Protein AF-A0A271IV09-F1 (afdb_monomer_lite)

Organism: NCBI:txid1196024

Sequence (213 aa):
MTRQHLLAAWGLTTTVGWLATAALGAADRGLFGLEVHATIVALWAGLMAVPIALSAVLARGPGASAHGWVWVGLVLAGLAQNAYVVLAGGTHPGTGGGHGEGAAVGTAAGEGDGLLASLDQDASFYHLWFALGAAGFAASALAVEGRGRKALYGVAAALNGLMVVVLVLAPSTQAAAFPIAAIIQGLPVLADLPLRDRAHRAVAPSYPVPLPS

Radius of gyration: 22.52 Å; chains: 1; bounding box: 51×36×93 Å

pLDDT: mean 74.55, std 16.47, range [31.84, 94.0]

Structure (mmCIF, N/CA/C/O backbone):
data_AF-A0A271IV09-F1
#
_entry.id   AF-A0A271IV09-F1
#
loop_
_atom_site.group_PDB
_atom_site.id
_atom_site.type_symbol
_atom_site.label_atom_id
_atom_site.label_alt_id
_atom_site.label_comp_id
_atom_site.label_asym_id
_atom_site.label_entity_id
_atom_site.label_seq_id
_atom_site.pdbx_PDB_ins_code
_atom_site.Cartn_x
_atom_site.Cartn_y
_atom_site.Cartn_z
_atom_site.occupancy
_atom_site.B_iso_or_equiv
_atom_site.auth_seq_id
_atom_site.auth_comp_id
_atom_site.auth_asym_id
_atom_site.auth_atom_id
_atom_site.pdbx_PDB_model_num
ATOM 1 N N . MET A 1 1 ? 2.925 -2.726 22.980 1.00 67.38 1 MET A N 1
ATOM 2 C CA . MET A 1 1 ? 2.826 -2.370 21.547 1.00 67.38 1 MET A CA 1
ATOM 3 C C . MET A 1 1 ? 1.360 -2.196 21.172 1.00 67.38 1 MET A C 1
ATOM 5 O O . MET A 1 1 ? 0.561 -3.015 21.604 1.00 67.38 1 MET A O 1
ATOM 9 N N . THR A 1 2 ? 0.981 -1.136 20.450 1.00 80.81 2 THR A N 1
ATOM 10 C CA . THR A 1 2 ? -0.443 -0.810 20.180 1.00 80.81 2 THR A CA 1
ATOM 11 C C . THR A 1 2 ? -0.794 -0.957 18.696 1.00 80.81 2 THR A C 1
ATOM 13 O O . THR A 1 2 ? 0.090 -0.927 17.841 1.00 80.81 2 THR A O 1
ATOM 16 N N . ARG A 1 3 ? -2.093 -1.054 18.366 1.00 78.69 3 ARG A N 1
ATOM 17 C CA . ARG A 1 3 ? -2.572 -1.066 16.967 1.00 78.69 3 ARG A CA 1
ATOM 18 C C . ARG A 1 3 ? -2.160 0.188 16.177 1.00 78.69 3 ARG A C 1
ATOM 20 O O . ARG A 1 3 ? -2.019 0.110 14.964 1.00 78.69 3 ARG A O 1
ATOM 27 N N . GLN A 1 4 ? -1.941 1.321 16.847 1.00 78.81 4 GLN A N 1
ATOM 28 C CA . GLN A 1 4 ? -1.447 2.550 16.212 1.00 78.81 4 GLN A CA 1
ATOM 29 C C . GLN A 1 4 ? -0.006 2.397 15.721 1.00 78.81 4 GLN A C 1
ATOM 31 O O . GLN A 1 4 ? 0.287 2.770 14.591 1.00 78.81 4 GLN A O 1
ATOM 36 N N . HIS A 1 5 ? 0.865 1.773 16.522 1.00 80.69 5 HIS A N 1
ATOM 37 C CA . HIS A 1 5 ? 2.239 1.473 16.107 1.00 80.69 5 HIS A CA 1
ATOM 38 C C . HIS A 1 5 ? 2.270 0.541 14.891 1.00 80.69 5 HIS A C 1
ATOM 40 O O . HIS A 1 5 ? 3.090 0.729 13.999 1.00 80.69 5 HIS A O 1
ATOM 46 N N . LEU A 1 6 ? 1.351 -0.430 14.826 1.00 83.12 6 LEU A N 1
ATOM 47 C CA . LEU A 1 6 ? 1.237 -1.321 13.672 1.00 83.12 6 LEU A CA 1
ATOM 48 C C . LEU A 1 6 ? 0.861 -0.556 12.393 1.00 83.12 6 LEU A C 1
ATOM 50 O O . LEU A 1 6 ? 1.479 -0.762 11.355 1.00 83.12 6 LEU A O 1
ATOM 54 N N . LEU A 1 7 ? -0.127 0.339 12.460 1.00 80.12 7 LEU A N 1
ATOM 55 C CA . LEU A 1 7 ? -0.533 1.149 11.305 1.00 80.12 7 LEU A CA 1
ATOM 56 C C . LEU A 1 7 ? 0.573 2.104 10.869 1.00 80.12 7 LEU A C 1
ATOM 58 O O . LEU A 1 7 ? 0.841 2.217 9.680 1.00 80.12 7 LEU A O 1
ATOM 62 N N . ALA A 1 8 ? 1.246 2.747 11.825 1.00 82.38 8 ALA A N 1
ATOM 63 C CA . ALA A 1 8 ? 2.394 3.591 11.530 1.00 82.38 8 ALA A CA 1
ATOM 64 C C . ALA A 1 8 ? 3.498 2.793 10.819 1.00 82.38 8 ALA A C 1
ATOM 66 O O . ALA A 1 8 ? 4.032 3.264 9.820 1.00 82.38 8 ALA A O 1
ATOM 67 N N . ALA A 1 9 ? 3.782 1.564 11.270 1.00 85.19 9 ALA A N 1
ATOM 68 C CA . ALA A 1 9 ? 4.741 0.681 10.612 1.00 85.19 9 ALA A CA 1
ATOM 69 C C . ALA A 1 9 ? 4.310 0.329 9.179 1.00 85.19 9 ALA A C 1
ATOM 71 O O . ALA A 1 9 ? 5.121 0.458 8.266 1.00 85.19 9 ALA A O 1
ATOM 72 N N . TRP A 1 10 ? 3.044 -0.044 8.957 1.00 84.88 10 TRP A N 1
ATOM 73 C CA . TRP A 1 10 ? 2.508 -0.315 7.615 1.00 84.88 10 TRP A CA 1
ATOM 74 C C . TRP A 1 10 ? 2.603 0.903 6.687 1.00 84.88 10 TRP A C 1
ATOM 76 O O . TRP A 1 10 ? 3.121 0.793 5.577 1.00 84.88 10 TRP A O 1
ATOM 86 N N . GLY A 1 11 ? 2.152 2.075 7.141 1.00 81.38 11 GLY A N 1
ATOM 87 C CA . GLY A 1 11 ? 2.193 3.306 6.351 1.00 81.38 11 GLY A CA 1
ATOM 88 C C . GLY A 1 11 ? 3.622 3.737 6.023 1.00 81.38 11 GLY A C 1
ATOM 89 O O . GLY A 1 11 ? 3.924 4.049 4.871 1.00 81.38 11 GLY A O 1
ATOM 90 N N . LEU A 1 12 ? 4.522 3.699 7.011 1.00 85.38 12 LEU A N 1
ATOM 91 C CA . LEU A 1 12 ? 5.922 4.085 6.838 1.00 85.38 12 LEU A CA 1
ATOM 92 C C . LEU A 1 12 ? 6.654 3.146 5.878 1.00 85.38 12 LEU A C 1
ATOM 94 O O . LEU A 1 12 ? 7.273 3.616 4.930 1.00 85.38 12 LEU A O 1
ATOM 98 N N . THR A 1 13 ? 6.567 1.833 6.094 1.00 86.19 13 THR A N 1
ATOM 99 C CA . THR A 1 13 ? 7.264 0.840 5.256 1.00 86.19 13 THR A CA 1
ATOM 100 C C . THR A 1 13 ? 6.764 0.856 3.817 1.00 86.19 13 THR A C 1
ATOM 102 O O . THR A 1 13 ? 7.582 0.814 2.905 1.00 86.19 13 THR A O 1
ATOM 105 N N . THR A 1 14 ? 5.457 1.030 3.599 1.00 81.56 14 THR A N 1
ATOM 106 C CA . THR A 1 14 ? 4.880 1.189 2.253 1.00 81.56 14 THR A CA 1
ATOM 107 C C . THR A 1 14 ? 5.374 2.471 1.581 1.00 81.56 14 THR A C 1
ATOM 109 O O . THR A 1 14 ? 5.796 2.445 0.429 1.00 81.56 14 THR A O 1
ATOM 112 N N . THR A 1 15 ? 5.379 3.598 2.303 1.00 82.62 15 THR A N 1
ATOM 113 C CA . THR A 1 15 ? 5.859 4.887 1.770 1.00 82.62 15 THR A CA 1
ATOM 114 C C . THR A 1 15 ? 7.338 4.810 1.394 1.00 82.62 15 THR A C 1
ATOM 116 O O . THR A 1 15 ? 7.721 5.178 0.286 1.00 82.62 15 THR A O 1
ATOM 119 N N . VAL A 1 16 ? 8.170 4.304 2.310 1.00 85.62 16 VAL A N 1
ATOM 120 C CA . VAL A 1 16 ? 9.614 4.143 2.097 1.00 85.62 16 VAL A CA 1
ATOM 121 C C . VAL A 1 16 ? 9.886 3.164 0.959 1.00 85.62 16 VAL A C 1
ATOM 123 O O . VAL A 1 16 ? 10.720 3.462 0.111 1.00 85.62 16 VAL A O 1
ATOM 126 N N . GLY A 1 17 ? 9.164 2.042 0.898 1.00 84.19 17 GLY A N 1
ATOM 127 C CA . GLY A 1 17 ? 9.294 1.048 -0.167 1.00 84.19 17 GLY A CA 1
ATOM 128 C C . GLY A 1 17 ? 9.044 1.650 -1.542 1.00 84.19 17 GLY A C 1
ATOM 129 O O . GLY A 1 17 ? 9.868 1.486 -2.441 1.00 84.19 17 GLY A O 1
ATOM 130 N N . TRP A 1 18 ? 7.973 2.432 -1.694 1.00 82.50 18 TRP A N 1
ATOM 131 C CA . TRP A 1 18 ? 7.669 3.099 -2.959 1.00 82.50 18 TRP A CA 1
ATOM 132 C C . TRP A 1 18 ? 8.717 4.137 -3.361 1.00 82.50 18 TRP A C 1
ATOM 134 O O . TRP A 1 18 ? 9.170 4.138 -4.505 1.00 82.50 18 TRP A O 1
ATOM 144 N N . LEU A 1 19 ? 9.154 4.987 -2.428 1.00 81.62 19 LEU A N 1
ATOM 145 C CA . LEU A 1 19 ? 10.177 5.999 -2.711 1.00 81.62 19 LEU A CA 1
ATOM 146 C C . LEU A 1 19 ? 11.528 5.370 -3.066 1.00 81.62 19 LEU A C 1
ATOM 148 O O . LEU A 1 19 ? 12.191 5.810 -4.002 1.00 81.62 19 LEU A O 1
ATOM 152 N N . ALA A 1 20 ? 11.924 4.322 -2.349 1.00 81.00 20 ALA A N 1
ATOM 153 C CA . ALA A 1 20 ? 13.159 3.606 -2.623 1.00 81.00 20 ALA A CA 1
ATOM 154 C C . ALA A 1 20 ? 13.089 2.830 -3.947 1.00 81.00 20 ALA A C 1
ATOM 156 O O . ALA A 1 20 ? 14.072 2.810 -4.679 1.00 81.00 20 ALA A O 1
ATOM 157 N N . THR A 1 21 ? 11.926 2.275 -4.305 1.00 79.69 21 THR A N 1
ATOM 158 C CA . THR A 1 21 ? 11.698 1.661 -5.626 1.00 79.69 21 THR A CA 1
ATOM 159 C C . THR A 1 21 ? 11.887 2.686 -6.743 1.00 79.69 21 THR A C 1
ATOM 161 O O . THR A 1 21 ? 12.616 2.425 -7.696 1.00 79.69 21 THR A O 1
ATOM 164 N N . ALA A 1 22 ? 11.308 3.883 -6.592 1.00 75.25 22 ALA A N 1
ATOM 165 C CA . ALA A 1 22 ? 11.489 4.972 -7.550 1.00 75.25 22 ALA A CA 1
ATOM 166 C C . ALA A 1 22 ? 12.965 5.385 -7.680 1.00 75.25 22 ALA A C 1
ATOM 168 O O . ALA A 1 22 ? 13.461 5.565 -8.789 1.00 75.25 22 ALA A O 1
ATOM 169 N N . ALA A 1 23 ? 13.676 5.505 -6.555 1.00 72.81 23 ALA A N 1
ATOM 170 C CA . ALA A 1 23 ? 15.087 5.880 -6.544 1.00 72.81 23 ALA A CA 1
ATOM 171 C C . ALA A 1 23 ? 15.989 4.814 -7.188 1.00 72.81 23 ALA A C 1
ATOM 173 O O . ALA A 1 23 ? 16.878 5.161 -7.962 1.00 72.81 23 ALA A O 1
ATOM 174 N N . LEU A 1 24 ? 15.754 3.530 -6.897 1.00 76.69 24 LEU A N 1
ATOM 175 C CA . LEU A 1 24 ? 16.504 2.414 -7.482 1.00 76.69 24 LEU A CA 1
ATOM 176 C C . LEU A 1 24 ? 16.257 2.294 -8.988 1.00 76.69 24 LEU A C 1
ATOM 178 O O . LEU A 1 24 ? 17.214 2.126 -9.739 1.00 76.69 24 LEU A O 1
ATOM 182 N N . GLY A 1 25 ? 15.001 2.444 -9.423 1.00 75.00 25 GLY A N 1
ATOM 183 C CA . GLY A 1 25 ? 14.645 2.448 -10.842 1.00 75.00 25 GLY A CA 1
ATOM 184 C C . GLY A 1 25 ? 15.269 3.623 -11.596 1.00 75.00 25 GLY A C 1
ATOM 185 O O . GLY A 1 25 ? 15.865 3.432 -12.647 1.00 75.00 25 GLY A O 1
ATOM 186 N N . ALA A 1 26 ? 15.217 4.835 -11.033 1.00 71.69 26 ALA A N 1
ATOM 187 C CA . ALA A 1 26 ? 15.829 6.014 -11.651 1.00 71.69 26 ALA A CA 1
ATOM 188 C C . ALA A 1 26 ? 17.363 5.938 -11.719 1.00 71.69 26 ALA A C 1
ATOM 190 O O . ALA A 1 26 ? 17.973 6.529 -12.607 1.00 71.69 26 ALA A O 1
ATOM 191 N N . ALA A 1 27 ? 17.991 5.245 -10.767 1.00 77.00 27 ALA A N 1
ATOM 192 C CA . ALA A 1 27 ? 19.436 5.068 -10.737 1.00 77.00 27 ALA A CA 1
ATOM 193 C C . ALA A 1 27 ? 19.930 3.931 -11.645 1.00 77.00 27 ALA A C 1
ATOM 195 O O . ALA A 1 27 ? 21.141 3.848 -11.843 1.00 77.00 27 ALA A O 1
ATOM 196 N N . ASP A 1 28 ? 19.029 3.065 -12.129 1.00 76.75 28 ASP A N 1
ATOM 197 C CA . ASP A 1 28 ? 19.333 1.815 -12.841 1.00 76.75 28 ASP A CA 1
ATOM 198 C C . ASP A 1 28 ? 20.439 0.996 -12.147 1.00 76.75 28 ASP A C 1
ATOM 200 O O . ASP A 1 28 ? 21.402 0.513 -12.743 1.00 76.75 28 ASP A O 1
ATOM 204 N N . ARG A 1 29 ? 20.362 0.926 -10.812 1.00 74.62 29 ARG A N 1
ATOM 205 C CA . ARG A 1 29 ? 21.385 0.290 -9.974 1.00 74.62 29 ARG A CA 1
ATOM 206 C C . ARG A 1 29 ? 20.772 -0.733 -9.048 1.00 74.62 29 ARG A C 1
ATOM 208 O O . ARG A 1 29 ? 20.044 -0.397 -8.115 1.00 74.62 29 ARG A O 1
ATOM 215 N N . GLY A 1 30 ? 21.142 -1.985 -9.276 1.00 74.00 30 GLY A N 1
ATOM 216 C CA . G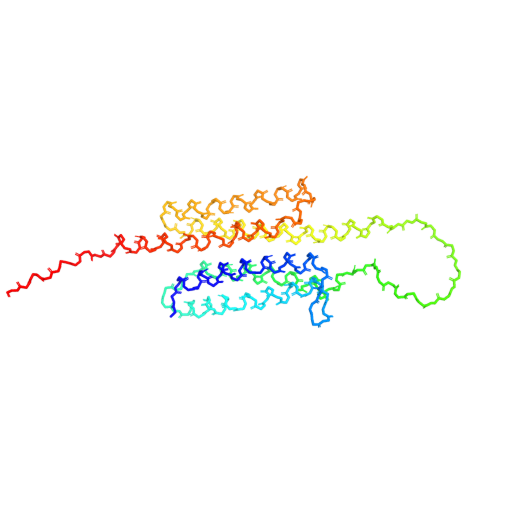LY A 1 30 ? 20.953 -3.033 -8.294 1.00 74.00 30 GLY A CA 1
ATOM 217 C C . GLY A 1 30 ? 21.933 -2.902 -7.128 1.00 74.00 30 GLY A C 1
ATOM 218 O O . GLY A 1 30 ? 22.985 -2.263 -7.228 1.00 74.00 30 GLY A O 1
ATOM 219 N N . LEU A 1 31 ? 21.575 -3.489 -5.991 1.00 78.75 31 LEU A N 1
ATOM 220 C CA . LEU A 1 31 ? 22.412 -3.528 -4.794 1.00 78.75 31 LEU A CA 1
ATOM 221 C C . LEU A 1 31 ? 22.916 -4.952 -4.567 1.00 78.75 31 LEU A C 1
ATOM 223 O O . LEU A 1 31 ? 22.259 -5.923 -4.928 1.00 78.75 31 LEU A O 1
ATOM 227 N N . PHE A 1 32 ? 24.086 -5.081 -3.938 1.00 82.31 32 PHE A N 1
ATOM 228 C CA . PHE A 1 32 ? 24.663 -6.380 -3.560 1.00 82.31 32 PHE A CA 1
ATOM 229 C C . PHE A 1 32 ? 24.888 -7.347 -4.739 1.00 82.31 32 PHE A C 1
ATOM 231 O O . PHE A 1 32 ? 24.841 -8.560 -4.561 1.00 82.31 32 PHE A O 1
ATOM 238 N N . GLY A 1 33 ? 25.132 -6.814 -5.941 1.00 80.06 33 GLY A N 1
ATOM 239 C CA . GLY A 1 33 ? 25.320 -7.616 -7.156 1.00 80.06 33 GLY A CA 1
ATOM 240 C C . GLY A 1 33 ? 24.034 -8.238 -7.709 1.00 80.06 33 GLY A C 1
ATOM 241 O O . GLY A 1 33 ? 24.110 -9.052 -8.622 1.00 80.06 33 GLY A O 1
ATOM 242 N N . LEU A 1 34 ? 22.869 -7.872 -7.167 1.00 80.75 34 LEU A N 1
ATOM 243 C CA . LEU A 1 34 ? 21.566 -8.254 -7.703 1.00 80.75 34 LEU A CA 1
ATOM 244 C C . LEU A 1 34 ? 21.166 -7.320 -8.845 1.00 80.75 34 LEU A C 1
ATOM 246 O O . LEU A 1 34 ? 21.592 -6.169 -8.886 1.00 80.75 34 LEU A O 1
ATOM 250 N N . GLU A 1 35 ? 20.284 -7.782 -9.727 1.00 82.06 35 GLU A N 1
ATOM 251 C CA . GLU A 1 35 ? 19.596 -6.910 -10.682 1.00 82.06 35 GLU A CA 1
ATOM 252 C C . GLU A 1 35 ? 18.663 -5.920 -9.958 1.00 82.06 35 GLU A C 1
ATOM 254 O O . GLU A 1 35 ? 18.269 -6.132 -8.802 1.00 82.06 35 GLU A O 1
ATOM 259 N N . VAL A 1 36 ? 18.291 -4.823 -10.629 1.00 77.00 36 VAL A N 1
ATOM 260 C CA . VAL A 1 36 ? 17.420 -3.771 -10.066 1.00 77.00 36 VAL A CA 1
ATOM 261 C C . VAL A 1 36 ? 16.104 -4.365 -9.561 1.00 77.00 36 VAL A C 1
ATOM 263 O O . VAL A 1 36 ? 15.704 -4.108 -8.425 1.00 77.00 36 VAL A O 1
ATOM 266 N N . HIS A 1 37 ? 15.468 -5.228 -10.357 1.00 76.25 37 HIS A N 1
ATOM 267 C CA . HIS A 1 37 ? 14.198 -5.852 -9.992 1.00 76.25 37 HIS A CA 1
ATOM 268 C C . HIS A 1 37 ? 14.337 -6.766 -8.762 1.00 76.25 37 HIS A C 1
ATOM 270 O O . HIS A 1 37 ? 13.589 -6.629 -7.794 1.00 76.25 37 HIS A O 1
ATOM 276 N N . ALA A 1 38 ? 15.358 -7.630 -8.731 1.00 78.12 38 ALA A N 1
ATOM 277 C CA . ALA A 1 38 ? 15.651 -8.478 -7.574 1.00 78.12 38 ALA A CA 1
ATOM 278 C C . ALA A 1 38 ? 15.959 -7.653 -6.309 1.00 78.12 38 ALA A C 1
ATOM 280 O O . ALA A 1 38 ? 15.525 -8.006 -5.209 1.00 78.12 38 ALA A O 1
ATOM 281 N N . THR A 1 39 ? 16.642 -6.516 -6.466 1.00 83.50 39 THR A N 1
ATOM 282 C CA . THR A 1 39 ? 16.908 -5.566 -5.378 1.00 83.50 39 THR A CA 1
ATOM 283 C C . THR A 1 39 ? 15.615 -4.971 -4.823 1.00 83.50 39 THR A C 1
ATOM 285 O O . THR A 1 39 ? 15.439 -4.920 -3.606 1.00 83.50 39 THR A O 1
ATOM 288 N N . ILE A 1 40 ? 14.694 -4.550 -5.695 1.00 82.06 40 ILE A N 1
ATOM 289 C CA . ILE A 1 40 ? 13.384 -4.016 -5.304 1.00 82.06 40 ILE A CA 1
ATOM 290 C C . ILE A 1 40 ? 12.594 -5.079 -4.533 1.00 82.06 40 ILE A C 1
ATOM 292 O O . ILE A 1 40 ? 12.094 -4.797 -3.444 1.00 82.06 40 ILE A O 1
ATOM 296 N N . VAL A 1 41 ? 12.528 -6.316 -5.031 1.00 83.50 41 VAL A N 1
ATOM 297 C CA . VAL A 1 41 ? 11.816 -7.407 -4.343 1.00 83.50 41 VAL A CA 1
ATOM 298 C C . VAL A 1 41 ? 12.421 -7.688 -2.966 1.00 83.50 41 VAL A C 1
ATOM 300 O O . VAL A 1 41 ? 11.687 -7.765 -1.978 1.00 83.50 41 VAL A O 1
ATOM 303 N N . ALA A 1 42 ? 13.751 -7.782 -2.869 1.00 85.62 42 ALA A N 1
ATOM 304 C CA . ALA A 1 42 ? 14.446 -7.999 -1.601 1.00 85.62 42 ALA A CA 1
ATOM 305 C C . ALA A 1 42 ? 14.202 -6.852 -0.604 1.00 85.62 42 ALA A C 1
ATOM 307 O O . ALA A 1 42 ? 13.950 -7.093 0.580 1.00 85.62 42 ALA A O 1
ATOM 308 N N . LEU A 1 43 ? 14.216 -5.608 -1.087 1.00 88.12 43 LEU A N 1
ATOM 309 C CA . LEU A 1 43 ? 13.903 -4.427 -0.292 1.00 88.12 43 LEU A CA 1
ATOM 310 C C . LEU A 1 43 ? 12.477 -4.490 0.266 1.00 88.12 43 LEU A C 1
ATOM 312 O O . LEU A 1 43 ? 12.288 -4.310 1.469 1.00 88.12 43 LEU A O 1
ATOM 316 N N . TRP A 1 44 ? 11.477 -4.762 -0.578 1.00 86.56 44 TRP A N 1
ATOM 317 C CA . TRP A 1 44 ? 10.085 -4.875 -0.133 1.00 86.56 44 TRP A CA 1
ATOM 318 C C . TRP A 1 44 ? 9.898 -6.016 0.862 1.00 86.56 44 TRP A C 1
ATOM 320 O O . TRP A 1 44 ? 9.221 -5.827 1.871 1.00 86.56 44 TRP A O 1
ATOM 330 N N . ALA A 1 45 ? 10.535 -7.168 0.639 1.00 88.75 45 ALA A N 1
ATOM 331 C CA . ALA A 1 45 ? 10.504 -8.277 1.587 1.00 88.75 45 ALA A CA 1
ATOM 332 C C . ALA A 1 45 ? 11.069 -7.863 2.960 1.00 88.75 45 ALA A C 1
ATOM 334 O O . ALA A 1 45 ? 10.441 -8.117 3.991 1.00 88.75 45 ALA A O 1
ATOM 335 N N . GLY A 1 46 ? 12.209 -7.164 2.979 1.00 90.81 46 GLY A N 1
ATOM 336 C CA . GLY A 1 46 ? 12.821 -6.655 4.208 1.00 90.81 46 GLY A CA 1
ATOM 337 C C . GLY A 1 46 ? 11.956 -5.616 4.924 1.00 90.81 46 GLY A C 1
ATOM 338 O O . GLY A 1 46 ? 11.734 -5.715 6.132 1.00 90.81 46 GLY A O 1
ATOM 339 N N . LEU A 1 47 ? 11.411 -4.648 4.183 1.00 90.69 47 LEU A N 1
ATOM 340 C CA . LEU A 1 47 ? 10.535 -3.613 4.736 1.00 90.69 47 LEU A CA 1
ATOM 341 C C . LEU A 1 47 ? 9.238 -4.202 5.299 1.00 90.69 47 LEU A C 1
ATOM 343 O O . LEU A 1 47 ? 8.796 -3.781 6.367 1.00 90.69 47 LEU A O 1
ATOM 347 N N . MET A 1 48 ? 8.650 -5.195 4.626 1.00 89.88 48 MET A N 1
ATOM 348 C CA . MET A 1 48 ? 7.385 -5.810 5.037 1.00 89.88 48 MET A CA 1
ATOM 349 C C . MET A 1 48 ? 7.527 -6.820 6.173 1.00 89.88 48 MET A C 1
ATOM 351 O O . MET A 1 48 ? 6.553 -7.066 6.889 1.00 89.88 48 MET A O 1
ATOM 355 N N . ALA A 1 49 ? 8.727 -7.353 6.415 1.00 90.25 49 ALA A N 1
ATOM 356 C CA . ALA A 1 49 ? 8.969 -8.280 7.517 1.00 90.25 49 ALA A CA 1
ATOM 357 C C . ALA A 1 49 ? 8.549 -7.691 8.875 1.00 90.25 49 ALA A C 1
ATOM 359 O O . ALA A 1 49 ? 7.910 -8.374 9.678 1.00 90.25 49 ALA A O 1
ATOM 360 N N . VAL A 1 50 ? 8.841 -6.406 9.112 1.00 88.62 50 VAL A N 1
ATOM 361 C CA . VAL A 1 50 ? 8.489 -5.714 10.360 1.00 88.62 50 VAL A CA 1
ATOM 362 C C . VAL A 1 50 ? 6.967 -5.655 10.567 1.00 88.62 50 VAL A C 1
ATOM 364 O O . VAL A 1 50 ? 6.486 -6.258 11.527 1.00 88.62 50 VAL A O 1
ATOM 367 N N . PRO A 1 51 ? 6.161 -4.988 9.718 1.00 86.38 51 PRO A N 1
ATOM 368 C CA . PRO A 1 51 ? 4.720 -4.889 9.937 1.00 86.38 51 PRO A CA 1
ATOM 369 C C . PRO A 1 51 ? 4.008 -6.253 9.906 1.00 86.38 51 PRO A C 1
ATOM 371 O O . PRO A 1 51 ? 3.026 -6.433 10.633 1.00 86.38 51 PRO A O 1
ATOM 374 N N . ILE A 1 52 ? 4.512 -7.243 9.159 1.00 88.38 52 ILE A N 1
ATOM 375 C CA . ILE A 1 52 ? 3.989 -8.618 9.189 1.00 88.38 52 ILE A CA 1
ATOM 376 C C . ILE A 1 52 ? 4.236 -9.268 10.556 1.00 88.38 52 ILE A C 1
ATOM 378 O O . ILE A 1 52 ? 3.291 -9.768 11.171 1.00 88.38 52 ILE A O 1
ATOM 382 N N . ALA A 1 53 ? 5.467 -9.222 11.074 1.00 89.00 53 ALA A N 1
ATOM 383 C CA . ALA A 1 53 ? 5.793 -9.778 12.387 1.00 89.00 53 ALA A CA 1
ATOM 384 C C . ALA A 1 53 ? 4.960 -9.118 13.497 1.00 89.00 53 ALA A C 1
ATOM 386 O O . ALA A 1 53 ? 4.403 -9.796 14.363 1.00 89.00 53 ALA A O 1
ATOM 387 N N . LEU A 1 54 ? 4.793 -7.796 13.425 1.00 86.12 54 LEU A N 1
ATOM 388 C CA . LEU A 1 54 ? 3.957 -7.042 14.356 1.00 86.12 54 LEU A CA 1
ATOM 389 C C . LEU A 1 54 ? 2.476 -7.429 14.266 1.00 86.12 54 LEU A C 1
ATOM 391 O O . LEU A 1 54 ? 1.808 -7.547 15.297 1.00 86.12 54 LEU A O 1
ATOM 395 N N . SER A 1 55 ? 1.969 -7.668 13.054 1.00 86.88 55 SER A N 1
ATOM 396 C CA . SER A 1 55 ? 0.605 -8.163 12.832 1.00 86.88 55 SER A CA 1
ATOM 397 C C . SER A 1 55 ? 0.412 -9.545 13.458 1.00 86.88 55 SER A C 1
ATOM 399 O O . SER A 1 55 ? -0.577 -9.765 14.155 1.00 86.88 55 SER A O 1
ATOM 401 N N . ALA A 1 56 ? 1.381 -10.450 13.289 1.00 85.75 56 ALA A N 1
ATOM 402 C CA . ALA A 1 56 ? 1.342 -11.796 13.858 1.00 85.75 56 ALA A CA 1
ATOM 403 C C . ALA A 1 56 ? 1.375 -11.790 15.397 1.00 85.75 56 ALA A C 1
ATOM 405 O O . ALA A 1 56 ? 0.643 -12.550 16.031 1.00 85.75 56 ALA A O 1
ATOM 406 N N . VAL A 1 57 ? 2.177 -10.911 16.011 1.00 85.44 57 VAL A N 1
ATOM 407 C CA . VAL A 1 57 ? 2.213 -10.747 17.476 1.00 85.44 57 VAL A CA 1
ATOM 408 C C . VAL A 1 57 ? 0.863 -10.254 17.998 1.00 85.44 57 VAL A C 1
ATOM 410 O O . VAL A 1 57 ? 0.327 -10.819 18.949 1.00 85.44 57 VAL A O 1
ATOM 413 N N . LEU A 1 58 ? 0.274 -9.237 17.360 1.00 82.00 58 LEU A N 1
ATOM 414 C CA . LEU A 1 58 ? -1.016 -8.679 17.781 1.00 82.00 58 LEU A CA 1
ATOM 415 C C . LEU A 1 58 ? -2.192 -9.632 17.530 1.00 82.00 58 LEU A C 1
ATOM 417 O O . LEU A 1 58 ? -3.161 -9.619 18.286 1.00 82.00 58 LEU A O 1
ATOM 421 N N . ALA A 1 59 ? -2.101 -10.486 16.513 1.00 80.69 59 ALA A N 1
ATOM 422 C CA . ALA A 1 59 ? -3.105 -11.499 16.211 1.00 80.69 59 ALA A CA 1
ATOM 423 C C . ALA A 1 59 ? -3.207 -12.622 17.256 1.00 80.69 59 ALA A C 1
ATOM 425 O O . ALA A 1 59 ? -4.202 -13.340 17.270 1.00 80.69 59 ALA A O 1
ATOM 426 N N . ARG A 1 60 ? -2.204 -12.786 18.126 1.00 80.19 60 ARG A N 1
ATOM 427 C CA . ARG A 1 60 ? -2.233 -13.764 19.228 1.00 80.19 60 ARG A CA 1
ATOM 428 C C . ARG A 1 60 ? -2.880 -13.214 20.505 1.00 80.19 60 ARG A C 1
ATOM 430 O O . ARG A 1 60 ? -3.034 -13.955 21.469 1.00 80.19 60 ARG A O 1
ATOM 437 N N . GLY A 1 61 ? -3.226 -11.926 20.534 1.00 77.62 61 GLY A N 1
ATOM 438 C CA . GLY A 1 61 ? -3.818 -11.270 21.697 1.00 77.62 61 GLY A CA 1
ATOM 439 C C . GLY A 1 61 ? -5.354 -11.267 21.699 1.00 77.62 61 GLY A C 1
ATOM 440 O O . GLY A 1 61 ? -5.985 -11.434 20.650 1.00 77.62 61 GLY A O 1
ATOM 441 N N . PRO A 1 62 ? -5.981 -11.014 22.864 1.00 64.38 62 PRO A N 1
ATOM 442 C CA . PRO A 1 62 ? -7.414 -10.759 22.940 1.00 64.38 62 PRO A CA 1
ATOM 443 C C . PRO A 1 62 ? -7.781 -9.544 22.074 1.00 64.38 62 PRO A C 1
ATOM 445 O O . PRO A 1 62 ? -7.192 -8.469 22.190 1.00 64.38 62 PRO A O 1
ATOM 448 N N . GLY A 1 63 ? -8.739 -9.735 21.162 1.00 66.38 63 GLY A N 1
ATOM 449 C CA . GLY A 1 63 ? -9.116 -8.735 20.160 1.00 66.38 63 GLY A CA 1
ATOM 450 C C . GLY A 1 63 ? -8.373 -8.854 18.825 1.00 66.38 63 GLY A C 1
ATOM 451 O O . GLY A 1 63 ? -8.237 -7.856 18.119 1.00 66.38 63 GLY A O 1
ATOM 452 N N . ALA A 1 64 ? -7.882 -10.033 18.446 1.00 68.81 64 ALA A N 1
ATOM 453 C CA . ALA A 1 64 ? -7.386 -10.269 17.092 1.00 68.81 64 ALA A CA 1
ATOM 454 C C . ALA A 1 64 ? -8.457 -9.907 16.042 1.00 68.81 64 ALA A C 1
ATOM 456 O O . ALA A 1 64 ? -9.591 -10.376 16.108 1.00 68.81 64 ALA A O 1
ATOM 457 N N . SER A 1 65 ? -8.111 -9.058 15.070 1.00 71.31 65 SER A N 1
ATOM 458 C CA . SER A 1 65 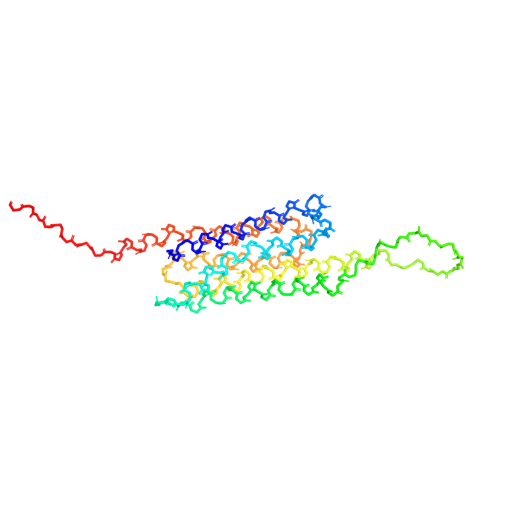? -9.009 -8.720 13.959 1.00 71.31 65 SER A CA 1
ATOM 459 C C . SER A 1 65 ? -8.572 -9.450 12.696 1.00 71.31 65 SER A C 1
ATOM 461 O O . SER A 1 65 ? -7.427 -9.277 12.269 1.00 71.31 65 SER A O 1
ATOM 463 N N . ALA A 1 66 ? -9.492 -10.169 12.048 1.00 74.00 66 ALA A N 1
ATOM 464 C CA . ALA A 1 66 ? -9.252 -10.839 10.764 1.00 74.00 66 ALA A CA 1
ATOM 465 C C . ALA A 1 66 ? -8.699 -9.886 9.685 1.00 74.00 66 ALA A C 1
ATOM 467 O O . ALA A 1 66 ? -7.909 -10.286 8.837 1.00 74.00 66 ALA A O 1
ATOM 468 N N . HIS A 1 67 ? -9.039 -8.598 9.770 1.00 72.62 67 HIS A N 1
ATOM 469 C CA . HIS A 1 67 ? -8.589 -7.568 8.839 1.00 72.62 67 HIS A CA 1
ATOM 470 C C . HIS A 1 67 ? -7.057 -7.432 8.734 1.00 72.62 67 HIS A C 1
ATOM 472 O O . HIS A 1 67 ? -6.537 -7.207 7.645 1.00 72.62 67 HIS A O 1
ATOM 478 N N . GLY A 1 68 ? -6.316 -7.616 9.834 1.00 74.38 68 GLY A N 1
ATOM 479 C CA . GLY A 1 68 ? -4.849 -7.566 9.797 1.00 74.38 68 GLY A CA 1
ATOM 480 C C . GLY A 1 68 ? -4.246 -8.714 8.982 1.00 74.38 68 GLY A C 1
ATOM 481 O O . GLY A 1 68 ? -3.284 -8.514 8.247 1.00 74.38 68 GLY A O 1
ATOM 482 N N . TRP A 1 69 ? -4.858 -9.898 9.051 1.00 81.44 69 TRP A N 1
ATOM 483 C CA . TRP A 1 69 ? -4.426 -11.067 8.284 1.00 81.44 69 TRP A CA 1
ATOM 484 C C . TRP A 1 69 ? -4.740 -10.959 6.797 1.00 81.44 69 TRP A C 1
ATOM 486 O O . TRP A 1 69 ? -3.974 -11.482 5.995 1.00 81.44 69 TRP A O 1
ATOM 496 N N . VAL A 1 70 ? -5.807 -10.247 6.420 1.00 77.31 70 VAL A N 1
ATOM 497 C CA . VAL A 1 70 ? -6.091 -9.948 5.008 1.00 77.31 70 VAL A CA 1
ATOM 498 C C . VAL A 1 70 ? -4.937 -9.153 4.400 1.00 77.31 70 VAL A C 1
ATOM 500 O O . VAL A 1 70 ? -4.416 -9.543 3.361 1.00 77.31 70 VAL A O 1
ATOM 503 N N . TRP A 1 71 ? -4.475 -8.096 5.074 1.00 77.81 71 TRP A N 1
ATOM 504 C CA . TRP A 1 71 ? -3.337 -7.301 4.604 1.00 77.81 71 TRP A CA 1
ATOM 505 C C . TRP A 1 71 ? -2.044 -8.109 4.514 1.00 77.81 71 TRP A C 1
ATOM 507 O O . TRP A 1 71 ? -1.353 -8.041 3.501 1.00 77.81 71 TRP A O 1
ATOM 517 N N . VAL A 1 72 ? -1.749 -8.923 5.532 1.00 84.56 72 VAL A N 1
ATOM 518 C CA . VAL A 1 72 ? -0.595 -9.835 5.498 1.00 84.56 72 VAL A CA 1
ATOM 519 C C . VAL A 1 72 ? -0.696 -10.791 4.307 1.00 84.56 72 VAL A C 1
ATOM 521 O O . VAL A 1 72 ? 0.270 -10.933 3.565 1.00 84.56 72 VAL A O 1
ATOM 524 N N . GLY A 1 73 ? -1.860 -11.406 4.086 1.00 83.12 73 GLY A N 1
ATOM 525 C CA . GLY A 1 73 ? -2.085 -12.326 2.972 1.00 83.12 73 GLY A CA 1
ATOM 526 C C . GLY A 1 73 ? -1.898 -11.668 1.605 1.00 83.12 73 GLY A C 1
ATOM 527 O O . GLY A 1 73 ? -1.192 -12.219 0.765 1.00 83.12 73 GLY A O 1
ATOM 528 N N . LEU A 1 74 ? -2.464 -10.474 1.395 1.00 78.31 74 LEU A N 1
ATOM 529 C CA . LEU A 1 74 ? -2.318 -9.727 0.138 1.00 78.31 74 LEU A CA 1
ATOM 530 C C . LEU A 1 74 ? -0.854 -9.370 -0.149 1.00 78.31 74 LEU A C 1
ATOM 532 O O . LEU A 1 74 ? -0.385 -9.535 -1.273 1.00 78.31 74 LEU A O 1
ATOM 536 N N . VAL A 1 75 ? -0.119 -8.921 0.868 1.00 82.69 75 VAL A N 1
ATOM 537 C CA . VAL A 1 75 ? 1.291 -8.531 0.726 1.00 82.69 75 VAL A CA 1
ATOM 538 C C . VAL A 1 75 ? 2.176 -9.745 0.478 1.00 82.69 75 VAL A C 1
ATOM 540 O O . VAL A 1 75 ? 3.036 -9.697 -0.396 1.00 82.69 75 VAL A O 1
ATOM 543 N N . LEU A 1 76 ? 1.946 -10.851 1.189 1.00 85.69 76 LEU A N 1
ATOM 544 C CA . LEU A 1 76 ? 2.673 -12.098 0.952 1.00 85.69 76 LEU A CA 1
ATOM 545 C C . LEU A 1 76 ? 2.397 -12.661 -0.444 1.00 85.69 76 LEU A C 1
ATOM 547 O O . LEU A 1 76 ? 3.333 -13.109 -1.096 1.00 85.69 76 LEU A O 1
ATOM 551 N N . ALA A 1 77 ? 1.152 -12.604 -0.925 1.00 81.94 77 ALA A N 1
ATOM 552 C CA . ALA A 1 77 ? 0.813 -13.025 -2.283 1.00 81.94 77 ALA A CA 1
ATOM 553 C C . ALA A 1 77 ? 1.516 -12.154 -3.336 1.00 81.94 77 ALA A C 1
ATOM 555 O O . ALA A 1 77 ? 2.117 -12.687 -4.268 1.00 81.94 77 ALA A O 1
ATOM 556 N N . GLY A 1 78 ? 1.513 -10.828 -3.152 1.00 78.38 78 GLY A N 1
ATOM 557 C CA . GLY A 1 78 ? 2.251 -9.903 -4.012 1.00 78.38 78 GLY A CA 1
ATOM 558 C C . GLY A 1 78 ? 3.755 -10.190 -4.012 1.00 78.38 78 GLY A C 1
ATOM 559 O O . GLY A 1 78 ? 4.362 -10.309 -5.072 1.00 78.38 78 GLY A O 1
ATOM 560 N N . LEU A 1 79 ? 4.365 -10.372 -2.838 1.00 83.25 79 LEU A N 1
ATOM 561 C CA . LEU A 1 79 ? 5.785 -10.717 -2.723 1.00 83.25 79 LEU A CA 1
ATOM 562 C C . LEU A 1 79 ? 6.112 -12.070 -3.366 1.00 83.25 79 LEU A C 1
ATOM 564 O O . LEU A 1 79 ? 7.121 -12.172 -4.054 1.00 83.25 79 LEU A O 1
ATOM 568 N N . ALA A 1 80 ? 5.268 -13.088 -3.181 1.00 83.44 80 ALA A N 1
ATOM 569 C CA . ALA A 1 80 ? 5.478 -14.413 -3.757 1.00 83.44 80 ALA A CA 1
ATOM 570 C C . ALA A 1 80 ? 5.401 -14.388 -5.288 1.00 83.44 80 ALA A C 1
ATOM 572 O O . ALA A 1 80 ? 6.255 -14.980 -5.943 1.00 83.44 80 ALA A O 1
ATOM 573 N N . GLN A 1 81 ? 4.435 -13.659 -5.856 1.00 80.38 81 GLN A N 1
ATOM 574 C CA . GLN A 1 81 ? 4.335 -13.470 -7.303 1.00 80.38 81 GLN A CA 1
ATOM 575 C C . GLN A 1 81 ? 5.594 -12.795 -7.864 1.00 80.38 81 GLN A C 1
ATOM 577 O O . GLN A 1 81 ? 6.141 -13.235 -8.869 1.00 80.38 81 GLN A O 1
ATOM 582 N N . ASN A 1 82 ? 6.092 -11.762 -7.186 1.00 76.94 82 ASN A N 1
ATOM 583 C CA . ASN A 1 82 ? 7.296 -11.051 -7.611 1.00 76.94 82 ASN A CA 1
ATOM 584 C C . ASN A 1 82 ? 8.569 -11.892 -7.461 1.00 76.94 82 ASN A C 1
ATOM 586 O O . ASN A 1 82 ? 9.412 -11.916 -8.353 1.00 76.94 82 ASN A O 1
ATOM 590 N N . ALA A 1 83 ? 8.689 -12.643 -6.368 1.00 80.88 83 ALA A N 1
ATOM 591 C CA . ALA A 1 83 ? 9.782 -13.589 -6.186 1.00 80.88 83 ALA A CA 1
ATOM 592 C C . ALA A 1 83 ? 9.749 -14.698 -7.248 1.00 80.88 83 ALA A C 1
ATOM 594 O O . ALA A 1 83 ? 10.801 -15.086 -7.745 1.00 80.88 83 ALA A O 1
ATOM 595 N N . TYR A 1 84 ?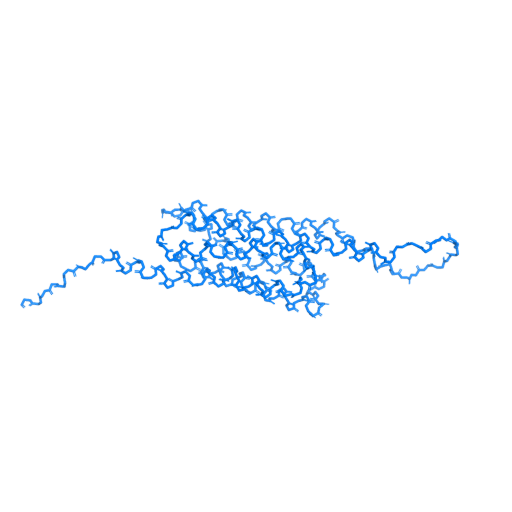 8.562 -15.177 -7.633 1.00 80.75 84 TYR A N 1
ATOM 596 C CA . TYR A 1 84 ? 8.415 -16.134 -8.726 1.00 80.75 84 TYR A CA 1
ATOM 597 C C . TYR A 1 84 ? 8.935 -15.562 -10.047 1.00 80.75 84 TYR A C 1
ATOM 599 O O . TYR A 1 84 ? 9.682 -16.251 -10.727 1.00 80.75 84 TYR A O 1
ATOM 607 N N . VAL A 1 85 ? 8.623 -14.306 -10.383 1.00 74.44 85 VAL A N 1
ATOM 608 C CA . VAL A 1 85 ? 9.149 -13.653 -11.599 1.00 74.44 85 VAL A CA 1
ATOM 609 C C . VAL A 1 85 ? 10.682 -13.577 -11.581 1.00 74.44 85 VAL A C 1
ATOM 611 O O . VAL A 1 85 ? 11.319 -13.904 -12.582 1.00 74.44 85 VAL A O 1
ATOM 614 N N . VAL A 1 86 ? 11.283 -13.236 -10.435 1.00 75.81 86 VAL A N 1
ATOM 615 C CA . VAL A 1 86 ? 12.749 -13.225 -10.262 1.00 75.81 86 VAL A CA 1
ATOM 616 C C . VAL A 1 86 ? 13.346 -14.631 -10.417 1.00 75.81 86 VAL A C 1
ATOM 618 O O . VAL A 1 86 ? 14.331 -14.817 -11.124 1.00 75.81 86 VAL A O 1
ATOM 621 N N . LEU A 1 87 ? 12.762 -15.638 -9.758 1.00 78.44 87 LEU A N 1
ATOM 622 C CA . LEU A 1 87 ? 13.308 -17.001 -9.681 1.00 78.44 87 LEU A CA 1
ATOM 623 C C . LEU A 1 87 ? 13.049 -17.847 -10.926 1.00 78.44 87 LEU A C 1
ATOM 625 O O . LEU A 1 87 ? 13.875 -18.689 -11.268 1.00 78.44 87 LEU A O 1
ATOM 629 N N . ALA A 1 88 ? 11.932 -17.618 -11.617 1.00 77.00 88 ALA A N 1
ATOM 630 C CA . ALA A 1 88 ? 11.655 -18.203 -12.928 1.00 77.00 88 ALA A CA 1
ATOM 631 C C . ALA A 1 88 ? 12.604 -17.656 -14.009 1.00 77.00 88 ALA A C 1
ATOM 633 O O . ALA A 1 88 ? 12.490 -18.037 -15.172 1.00 77.00 88 ALA A O 1
ATOM 634 N N . GLY A 1 89 ? 13.542 -16.789 -13.607 1.00 60.53 89 GLY A N 1
ATOM 635 C CA . GLY A 1 89 ? 14.595 -16.250 -14.432 1.00 60.53 89 GLY A CA 1
ATOM 636 C C . GLY A 1 89 ? 14.004 -15.406 -15.528 1.00 60.53 89 GLY A C 1
ATOM 637 O O . GLY A 1 89 ? 14.361 -15.678 -16.665 1.00 60.53 89 GLY A O 1
ATOM 638 N N . GLY A 1 90 ? 13.092 -14.473 -15.183 1.00 51.62 90 GLY A N 1
ATOM 639 C CA . GLY A 1 90 ? 12.487 -13.501 -16.097 1.00 51.62 90 GLY A CA 1
ATOM 640 C C . GLY A 1 90 ? 13.499 -13.122 -17.162 1.00 51.62 90 GLY A C 1
ATOM 641 O O . GLY A 1 90 ? 14.440 -12.377 -16.905 1.00 51.62 90 GLY A O 1
ATOM 642 N N . THR A 1 91 ? 13.408 -13.812 -18.296 1.00 41.16 91 THR A N 1
ATOM 643 C CA . THR A 1 91 ? 14.547 -13.949 -19.188 1.00 41.16 91 THR A CA 1
ATOM 644 C C . THR A 1 91 ? 14.699 -12.607 -19.849 1.00 41.16 91 THR A C 1
ATOM 646 O O . THR A 1 91 ? 13.895 -12.295 -20.718 1.00 41.16 91 THR A O 1
ATOM 649 N N . HIS A 1 92 ? 15.698 -11.828 -19.449 1.00 44.62 92 HIS A N 1
ATOM 650 C CA . HIS A 1 92 ? 16.254 -10.778 -20.281 1.00 44.62 92 HIS A CA 1
ATOM 651 C C . HIS A 1 92 ? 16.819 -11.458 -21.537 1.00 44.62 92 HIS A C 1
ATOM 653 O O . HIS A 1 92 ? 17.900 -12.052 -21.468 1.00 44.62 92 HIS A O 1
ATOM 659 N N . PRO A 1 93 ? 16.149 -11.413 -22.703 1.00 39.53 93 PRO A N 1
ATOM 660 C CA . PRO A 1 93 ? 16.768 -11.836 -23.942 1.00 39.53 93 PRO A CA 1
ATOM 661 C C . PRO A 1 93 ? 17.590 -10.626 -24.396 1.00 39.53 93 PRO A C 1
ATOM 663 O O . PRO A 1 93 ? 17.110 -9.806 -25.169 1.00 39.53 93 PRO A O 1
ATOM 666 N N . GLY A 1 94 ? 18.776 -10.415 -23.816 1.00 41.62 94 GLY A N 1
ATOM 667 C CA . GLY A 1 94 ? 19.495 -9.163 -24.078 1.00 41.62 94 GLY A CA 1
ATOM 668 C C . GLY A 1 94 ? 20.957 -9.060 -23.665 1.00 41.62 94 GLY A C 1
ATOM 669 O O . GLY A 1 94 ? 21.623 -8.131 -24.103 1.00 41.62 94 GLY A O 1
ATOM 670 N N . THR A 1 95 ? 21.510 -9.994 -22.894 1.00 41.78 95 THR A N 1
ATOM 671 C CA . THR A 1 95 ? 22.945 -9.972 -22.562 1.00 41.78 95 THR A CA 1
ATOM 672 C C . THR A 1 95 ? 23.631 -11.242 -23.046 1.00 41.78 95 THR A C 1
ATOM 674 O O . THR A 1 95 ? 24.258 -11.990 -22.302 1.00 41.78 95 THR A O 1
ATOM 677 N N . GLY A 1 96 ? 23.534 -11.470 -24.358 1.00 36.91 96 GLY A N 1
ATOM 678 C CA . GLY A 1 96 ? 24.471 -12.335 -25.062 1.00 36.91 96 GLY A CA 1
ATOM 679 C C . GLY A 1 96 ? 25.864 -11.716 -24.995 1.00 36.91 96 GLY A C 1
ATOM 680 O O . GLY A 1 96 ? 26.180 -10.799 -25.750 1.00 36.91 96 GLY A O 1
ATOM 681 N N . GLY A 1 97 ? 26.687 -12.207 -24.068 1.00 34.56 97 GLY A N 1
ATOM 682 C CA . GLY A 1 97 ? 28.123 -11.967 -24.063 1.00 34.56 97 GLY A CA 1
ATOM 683 C C . GLY A 1 97 ? 28.706 -12.423 -25.395 1.00 34.56 97 GLY A C 1
ATOM 684 O O . GLY A 1 97 ? 28.747 -13.614 -25.695 1.00 34.56 97 GLY A O 1
ATOM 685 N N . GLY A 1 98 ? 29.114 -11.461 -26.216 1.00 38.91 98 GLY A N 1
ATOM 686 C CA . GLY A 1 98 ? 29.752 -11.733 -27.489 1.00 38.91 98 GLY A CA 1
ATOM 687 C C . GLY A 1 98 ? 31.142 -12.309 -27.273 1.00 38.91 98 GLY A C 1
ATOM 688 O O . GLY A 1 98 ? 32.060 -11.553 -26.994 1.00 38.91 98 GLY A O 1
ATOM 689 N N . HIS A 1 99 ? 31.291 -13.619 -27.460 1.00 42.00 99 HIS A N 1
ATOM 690 C CA . HIS A 1 99 ? 32.532 -14.263 -27.893 1.00 42.00 99 HIS A CA 1
ATOM 691 C C . HIS A 1 99 ? 32.194 -15.565 -28.633 1.00 42.00 99 HIS A C 1
ATOM 693 O O . HIS A 1 99 ? 31.793 -16.548 -28.017 1.00 42.00 99 HIS A O 1
ATOM 699 N N . GLY A 1 100 ? 32.364 -15.566 -29.958 1.00 34.72 100 GLY A N 1
ATOM 700 C CA . GLY A 1 100 ? 32.260 -16.768 -30.789 1.00 34.72 100 GLY A CA 1
ATOM 701 C C . GLY A 1 100 ? 31.954 -16.458 -32.252 1.00 34.72 100 GLY A C 1
ATOM 702 O O . GLY A 1 100 ? 30.814 -16.177 -32.602 1.00 34.72 100 GLY A O 1
ATOM 703 N N . GLU A 1 101 ? 32.988 -16.493 -33.088 1.00 42.59 101 GLU A N 1
ATOM 704 C CA . GLU A 1 101 ? 32.944 -16.408 -34.552 1.00 42.59 101 GLU A CA 1
ATOM 705 C C . GLU A 1 101 ? 32.031 -17.473 -35.191 1.00 42.59 101 GLU A C 1
ATOM 707 O O . GLU A 1 101 ? 31.982 -18.612 -34.729 1.00 42.59 101 GLU A O 1
ATOM 712 N N . GLY A 1 102 ? 31.392 -17.143 -36.321 1.00 34.06 102 GLY A N 1
ATOM 713 C CA . GLY A 1 102 ? 30.813 -18.148 -37.222 1.00 34.06 102 GLY A CA 1
ATOM 714 C C . GLY A 1 102 ? 29.626 -17.650 -38.046 1.00 34.06 102 GLY A C 1
ATOM 715 O O . GLY A 1 102 ? 28.547 -17.413 -37.522 1.00 34.06 102 GLY A O 1
ATOM 716 N N . ALA A 1 103 ? 29.827 -17.504 -39.353 1.00 42.00 103 ALA A N 1
ATOM 717 C CA . ALA A 1 103 ? 28.840 -17.058 -40.332 1.00 42.00 103 ALA A CA 1
ATOM 718 C C . ALA A 1 103 ? 27.587 -17.957 -40.435 1.00 42.00 103 ALA A C 1
ATOM 720 O O . ALA A 1 103 ? 27.731 -19.173 -40.510 1.00 42.00 103 ALA A O 1
ATOM 721 N N . ALA A 1 104 ? 26.395 -17.354 -40.573 1.00 32.62 104 ALA A N 1
ATOM 722 C CA . ALA A 1 104 ? 25.415 -17.618 -41.647 1.00 32.62 104 ALA A CA 1
ATOM 723 C C . ALA A 1 104 ? 24.047 -16.941 -41.382 1.00 32.62 104 ALA A C 1
ATOM 725 O O . ALA A 1 104 ? 23.427 -17.149 -40.350 1.00 32.62 104 ALA A O 1
ATOM 726 N N . VAL A 1 105 ? 23.601 -16.157 -42.373 1.00 40.28 105 VAL A N 1
ATOM 727 C CA . VAL A 1 105 ? 22.222 -15.949 -42.870 1.00 40.28 105 VAL A CA 1
ATOM 728 C C . VAL A 1 105 ? 21.049 -16.142 -41.888 1.00 40.28 105 VAL A C 1
ATOM 730 O O . VAL A 1 105 ? 20.683 -17.266 -41.561 1.00 40.28 105 VAL A O 1
ATOM 733 N N . GLY A 1 106 ? 20.331 -15.053 -41.584 1.00 31.84 106 GLY A N 1
ATOM 734 C CA . GLY A 1 106 ? 18.989 -15.131 -40.995 1.00 31.84 106 GLY A CA 1
ATOM 735 C C . GLY A 1 106 ? 18.403 -13.774 -40.605 1.00 31.84 106 GLY A C 1
ATOM 736 O O . GLY A 1 106 ? 18.716 -13.256 -39.546 1.00 31.84 106 GLY A O 1
ATOM 737 N N . THR A 1 107 ? 17.574 -13.215 -41.492 1.00 31.97 107 THR A N 1
ATOM 738 C CA . THR A 1 107 ? 16.430 -12.310 -41.236 1.00 31.97 107 THR A CA 1
ATOM 739 C C . THR A 1 107 ? 16.453 -11.402 -39.999 1.00 31.97 107 THR A C 1
ATOM 741 O O . THR A 1 107 ? 16.224 -11.839 -38.876 1.00 31.97 107 THR A O 1
ATOM 744 N N . ALA A 1 108 ? 16.555 -10.097 -40.262 1.00 37.03 108 ALA A N 1
ATOM 745 C CA . ALA A 1 108 ? 16.178 -9.025 -39.351 1.00 37.03 108 ALA A CA 1
ATOM 746 C C . ALA A 1 108 ? 14.696 -9.145 -38.942 1.00 37.03 108 ALA A C 1
ATOM 748 O O . ALA A 1 108 ? 13.797 -8.736 -39.674 1.00 37.03 108 ALA A O 1
ATOM 749 N N . ALA A 1 109 ? 14.454 -9.719 -37.770 1.00 42.16 109 ALA A N 1
ATOM 750 C CA . ALA A 1 109 ? 13.215 -9.615 -37.015 1.00 42.16 109 ALA A CA 1
ATOM 751 C C . ALA A 1 109 ? 13.586 -9.717 -35.529 1.00 42.16 109 ALA A C 1
ATOM 753 O O . ALA A 1 109 ? 14.250 -10.675 -35.146 1.00 42.16 109 ALA A O 1
ATOM 754 N N . GLY A 1 110 ? 13.182 -8.744 -34.705 1.00 39.59 110 GLY A N 1
ATOM 755 C CA . GLY A 1 110 ? 13.150 -8.956 -33.251 1.00 39.59 110 GLY A CA 1
ATOM 756 C C . GLY A 1 110 ? 13.731 -7.884 -32.327 1.00 39.59 110 GLY A C 1
ATOM 757 O O . GLY A 1 110 ? 13.913 -8.185 -31.156 1.00 39.59 110 GLY A O 1
ATOM 758 N N . GLU A 1 111 ? 13.990 -6.649 -32.766 1.00 37.72 111 GLU A N 1
ATOM 759 C CA . GLU A 1 111 ? 14.385 -5.576 -31.822 1.00 37.72 111 GLU A CA 1
ATOM 760 C C . GLU A 1 111 ? 13.167 -4.908 -31.138 1.00 37.72 111 GLU A C 1
ATOM 762 O O . GLU A 1 111 ? 13.288 -4.312 -30.073 1.00 37.72 111 GLU A O 1
ATOM 767 N N . GLY A 1 112 ? 11.963 -5.065 -31.707 1.00 36.56 112 GLY A N 1
ATOM 768 C CA . GLY A 1 112 ? 10.709 -4.527 -31.155 1.00 36.56 112 GLY A CA 1
ATOM 769 C C . GLY A 1 112 ? 9.984 -5.437 -30.152 1.00 36.56 112 GLY A C 1
ATOM 770 O O . GLY A 1 112 ? 9.268 -4.933 -29.288 1.00 36.56 112 GLY A O 1
ATOM 771 N N . ASP A 1 113 ? 10.188 -6.756 -30.219 1.00 38.06 113 ASP A N 1
ATOM 772 C CA . ASP A 1 113 ? 9.456 -7.724 -29.383 1.00 38.06 113 ASP A CA 1
ATOM 773 C C . ASP A 1 113 ? 9.992 -7.79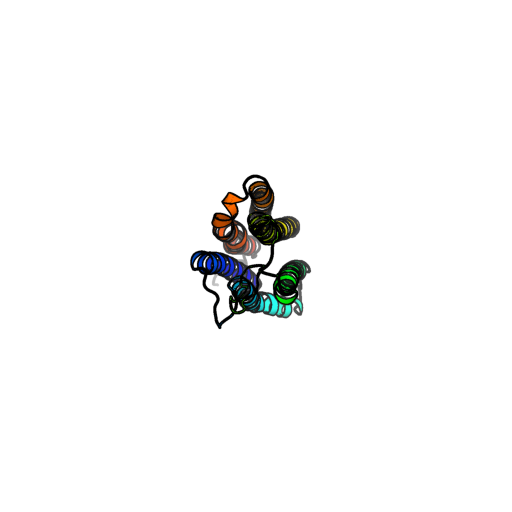1 -27.944 1.00 38.06 113 ASP A C 1
ATOM 775 O O . ASP A 1 113 ? 9.224 -8.002 -27.006 1.00 38.06 113 ASP A O 1
ATOM 779 N N . GLY A 1 114 ? 11.291 -7.542 -27.739 1.00 36.75 114 GLY A N 1
ATOM 780 C CA . GLY A 1 114 ? 11.904 -7.536 -26.405 1.00 36.75 114 GLY A CA 1
ATOM 781 C C . GLY A 1 114 ? 11.464 -6.355 -25.533 1.00 36.75 114 GLY A C 1
ATOM 782 O O . GLY A 1 114 ? 11.243 -6.529 -24.337 1.00 36.75 114 GLY A O 1
ATOM 783 N N . LEU A 1 115 ? 11.273 -5.176 -26.136 1.00 35.25 115 LEU A N 1
ATOM 784 C CA . LEU A 1 115 ? 10.803 -3.971 -25.442 1.00 35.25 115 LEU A CA 1
ATOM 785 C C . LEU A 1 115 ? 9.321 -4.087 -25.060 1.00 35.25 115 LEU A C 1
ATOM 787 O O . LEU A 1 115 ? 8.919 -3.673 -23.978 1.00 35.25 115 LEU A O 1
ATOM 791 N N . LEU A 1 116 ? 8.496 -4.660 -25.941 1.00 35.28 116 LEU A N 1
ATOM 792 C CA . LEU A 1 116 ? 7.085 -4.901 -25.644 1.00 35.28 116 LEU A CA 1
ATOM 793 C C . LEU A 1 116 ? 6.924 -5.968 -24.558 1.00 35.28 116 LEU A C 1
ATOM 795 O O . LEU A 1 116 ? 6.127 -5.765 -23.652 1.00 35.28 116 LEU A O 1
ATOM 799 N N . ALA A 1 117 ? 7.725 -7.038 -24.578 1.00 40.50 117 ALA A N 1
ATOM 800 C CA . ALA A 1 117 ? 7.721 -8.052 -23.524 1.00 40.50 117 ALA A CA 1
ATOM 801 C C . ALA A 1 117 ? 8.197 -7.504 -22.165 1.00 40.50 117 ALA A C 1
ATOM 803 O O . ALA A 1 117 ? 7.594 -7.830 -21.143 1.00 40.50 117 ALA A O 1
ATOM 804 N N . SER A 1 118 ? 9.218 -6.633 -22.135 1.00 44.31 118 SER A N 1
ATOM 805 C CA . SER A 1 118 ? 9.656 -5.975 -20.894 1.00 44.31 118 SER A CA 1
ATOM 806 C C . SER A 1 118 ? 8.617 -4.977 -20.376 1.00 44.31 118 SER A C 1
ATOM 808 O O . SER A 1 118 ? 8.339 -4.954 -19.182 1.00 44.31 118 SER A O 1
ATOM 810 N N . LEU A 1 119 ? 7.977 -4.208 -21.267 1.00 40.31 119 LEU A N 1
ATOM 811 C CA . LEU A 1 119 ? 6.900 -3.278 -20.911 1.00 40.31 119 LEU A CA 1
ATOM 812 C C . LEU A 1 119 ? 5.626 -3.996 -20.440 1.00 40.31 119 LEU A C 1
ATOM 814 O O . LEU A 1 119 ? 4.921 -3.452 -19.593 1.00 40.31 119 LEU A O 1
ATOM 818 N N . ASP A 1 120 ? 5.330 -5.193 -20.952 1.00 45.53 120 ASP A N 1
ATOM 819 C CA . ASP A 1 120 ? 4.164 -6.000 -20.561 1.00 45.53 120 ASP A CA 1
ATOM 820 C C . ASP A 1 120 ? 4.381 -6.681 -19.193 1.00 45.53 120 ASP A C 1
ATOM 822 O O . ASP A 1 120 ? 3.492 -6.686 -18.333 1.00 45.53 120 ASP A O 1
ATOM 826 N N . GLN A 1 121 ? 5.606 -7.154 -18.922 1.00 52.47 121 GLN A N 1
ATOM 827 C CA . GLN A 1 121 ? 6.003 -7.649 -17.598 1.00 52.47 121 GLN A CA 1
ATOM 828 C C . GLN A 1 121 ? 6.027 -6.530 -16.549 1.00 52.47 121 GLN A C 1
ATOM 830 O O . GLN A 1 121 ? 5.442 -6.694 -15.473 1.00 52.47 121 GLN A O 1
ATOM 835 N N . ASP A 1 122 ? 6.611 -5.376 -16.878 1.00 55.47 122 ASP A N 1
ATOM 836 C CA . ASP A 1 122 ? 6.628 -4.202 -16.007 1.00 55.47 122 ASP A CA 1
ATOM 837 C C . ASP A 1 122 ? 5.214 -3.668 -15.775 1.00 55.47 122 ASP A C 1
ATOM 839 O O . ASP A 1 122 ? 4.833 -3.409 -14.633 1.00 55.47 122 ASP A O 1
ATOM 843 N N . ALA A 1 123 ? 4.373 -3.597 -16.814 1.00 57.22 123 ALA A N 1
ATOM 844 C CA . ALA A 1 123 ? 2.970 -3.228 -16.672 1.00 57.22 123 ALA A CA 1
ATOM 845 C C . ALA A 1 123 ? 2.268 -4.137 -15.656 1.00 57.22 123 ALA A C 1
ATOM 847 O O . ALA A 1 123 ? 1.638 -3.623 -14.728 1.00 57.22 123 ALA A O 1
ATOM 848 N N . SER A 1 124 ? 2.409 -5.463 -15.760 1.00 65.44 124 SER A N 1
ATOM 849 C CA . SER A 1 124 ? 1.754 -6.403 -14.838 1.00 65.44 124 SER A CA 1
ATOM 850 C C . SER A 1 124 ? 2.092 -6.130 -13.361 1.00 65.44 124 SER A C 1
ATOM 852 O O . SER A 1 124 ? 1.205 -6.205 -12.503 1.00 65.44 124 SER A O 1
ATOM 854 N N . PHE A 1 125 ? 3.328 -5.700 -13.075 1.00 68.62 125 PHE A N 1
ATOM 855 C CA . PHE A 1 125 ? 3.780 -5.321 -11.737 1.00 68.62 125 PHE A CA 1
ATOM 856 C C . PHE A 1 125 ? 2.993 -4.125 -11.189 1.00 68.62 125 PHE A C 1
ATOM 858 O O . PHE A 1 125 ? 2.406 -4.205 -10.106 1.00 68.62 125 PHE A O 1
ATOM 865 N N . TYR A 1 126 ? 2.931 -3.018 -11.937 1.00 71.19 126 TYR A N 1
ATOM 866 C CA . TYR A 1 126 ? 2.253 -1.802 -11.475 1.00 71.19 126 TYR A CA 1
ATOM 867 C C . TYR A 1 126 ? 0.755 -2.035 -11.271 1.00 71.19 126 TYR A C 1
ATOM 869 O O . TYR A 1 126 ? 0.208 -1.682 -10.223 1.00 71.19 126 TYR A O 1
ATOM 877 N N . HIS A 1 127 ? 0.092 -2.665 -12.244 1.00 79.56 127 HIS A N 1
ATOM 878 C CA . HIS A 1 127 ? -1.349 -2.904 -12.182 1.00 79.56 127 HIS A CA 1
ATOM 879 C C . HIS A 1 127 ? -1.717 -3.764 -10.972 1.00 79.56 127 HIS A C 1
ATOM 881 O O . HIS A 1 127 ? -2.683 -3.447 -10.275 1.00 79.56 127 HIS A O 1
ATOM 887 N N . LEU A 1 128 ? -0.920 -4.797 -10.671 1.00 80.94 128 LEU A N 1
ATOM 888 C CA . LEU A 1 128 ? -1.148 -5.658 -9.515 1.00 80.94 128 LEU A CA 1
ATOM 889 C C . LEU A 1 128 ? -1.091 -4.869 -8.205 1.00 80.94 128 LEU A C 1
ATOM 891 O O . LEU A 1 128 ? -1.992 -4.991 -7.379 1.00 80.94 128 LEU A O 1
ATOM 895 N N . TRP A 1 129 ? -0.073 -4.031 -8.008 1.00 80.69 129 TRP A N 1
ATOM 896 C CA . TRP A 1 129 ? 0.089 -3.297 -6.751 1.00 80.69 129 TRP A CA 1
ATOM 897 C C . TRP A 1 129 ? -0.988 -2.236 -6.520 1.00 80.69 129 TRP A C 1
ATOM 899 O O . TRP A 1 129 ? -1.456 -2.077 -5.389 1.00 80.69 129 TRP A O 1
ATOM 909 N N . PHE A 1 130 ? -1.438 -1.543 -7.568 1.00 85.62 130 PHE A N 1
ATOM 910 C CA . PHE A 1 130 ? -2.585 -0.642 -7.447 1.00 85.62 130 PHE A CA 1
ATOM 911 C C . PHE A 1 130 ? -3.898 -1.407 -7.263 1.00 85.62 130 PHE A C 1
ATOM 913 O O . PHE A 1 130 ? -4.726 -0.990 -6.456 1.00 85.62 130 PHE A O 1
ATOM 920 N N . ALA A 1 131 ? -4.087 -2.554 -7.918 1.00 85.81 131 ALA A N 1
ATOM 921 C CA . ALA A 1 131 ? -5.273 -3.385 -7.716 1.00 85.81 131 ALA A CA 1
ATOM 922 C C . ALA A 1 131 ? -5.345 -3.944 -6.282 1.00 85.81 131 ALA A C 1
ATOM 924 O O . ALA A 1 131 ? -6.396 -3.877 -5.640 1.00 85.81 131 ALA A O 1
ATOM 925 N N . LEU A 1 132 ? -4.218 -4.424 -5.744 1.00 84.88 132 LEU A N 1
ATOM 926 C CA . LEU A 1 132 ? -4.096 -4.861 -4.352 1.00 84.88 132 LEU A CA 1
ATOM 927 C C . LEU A 1 132 ? -4.366 -3.706 -3.384 1.00 84.88 132 LEU A C 1
ATOM 929 O O . LEU A 1 132 ? -5.127 -3.876 -2.431 1.00 84.88 132 LEU A O 1
ATOM 933 N N . GLY A 1 133 ? -3.806 -2.521 -3.653 1.00 84.88 133 GLY A N 1
ATOM 934 C CA . GLY A 1 133 ? -4.093 -1.306 -2.892 1.00 84.88 133 GLY A CA 1
ATOM 935 C C . GLY A 1 133 ? -5.585 -0.966 -2.894 1.00 84.88 133 GLY A C 1
ATOM 936 O O . GLY A 1 133 ? -6.173 -0.750 -1.834 1.00 84.88 133 GLY A O 1
ATOM 937 N N . ALA A 1 134 ? -6.229 -0.990 -4.063 1.00 89.00 134 ALA A N 1
ATOM 938 C CA . ALA A 1 134 ? -7.657 -0.719 -4.208 1.00 89.00 134 ALA A CA 1
ATOM 939 C C . ALA A 1 134 ? -8.507 -1.695 -3.384 1.00 89.00 134 ALA A C 1
ATOM 941 O O . ALA A 1 134 ? -9.346 -1.266 -2.588 1.00 89.00 134 ALA A O 1
ATOM 942 N N . ALA A 1 135 ? -8.251 -2.998 -3.518 1.00 86.75 135 ALA A N 1
ATOM 943 C CA . ALA A 1 135 ? -8.966 -4.036 -2.784 1.00 86.75 135 ALA A CA 1
ATOM 944 C C . ALA A 1 135 ? -8.743 -3.927 -1.265 1.00 86.75 135 ALA A C 1
ATOM 946 O O . ALA A 1 135 ? -9.702 -3.956 -0.488 1.00 8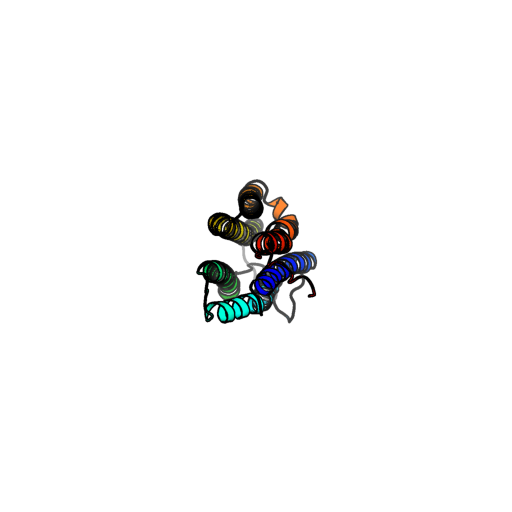6.75 135 ALA A O 1
ATOM 947 N N . GLY A 1 136 ? -7.492 -3.739 -0.832 1.00 85.19 136 GLY A N 1
ATOM 948 C CA . GLY A 1 136 ? -7.132 -3.598 0.578 1.00 85.19 136 GLY A CA 1
ATOM 949 C C . GLY A 1 136 ? -7.780 -2.374 1.230 1.00 85.19 136 GLY A C 1
ATOM 950 O O . GLY A 1 136 ? -8.326 -2.463 2.338 1.00 85.19 136 GLY A O 1
ATOM 951 N N . PHE A 1 137 ? -7.805 -1.233 0.537 1.00 89.69 137 PHE A N 1
ATOM 952 C CA . PHE A 1 137 ? -8.465 -0.027 1.037 1.00 89.69 137 PHE A CA 1
ATOM 953 C C . PHE A 1 137 ? -9.987 -0.115 1.001 1.00 89.69 137 PHE A C 1
ATOM 955 O O . PHE A 1 137 ? -10.628 0.345 1.945 1.00 89.69 137 PHE A O 1
ATOM 962 N N . ALA A 1 138 ? -10.580 -0.757 -0.007 1.00 90.25 138 ALA A N 1
ATOM 963 C CA . ALA A 1 138 ? -12.019 -1.000 -0.032 1.00 90.25 138 ALA A CA 1
ATOM 964 C C . ALA A 1 138 ? -12.443 -1.876 1.157 1.00 90.25 138 ALA A C 1
ATOM 966 O O . ALA A 1 138 ? -13.361 -1.523 1.900 1.00 90.25 138 ALA A O 1
ATOM 967 N N . ALA A 1 139 ? -11.710 -2.965 1.415 1.00 85.50 139 ALA A N 1
ATOM 968 C CA . ALA A 1 139 ? -11.931 -3.813 2.582 1.00 85.50 139 ALA A CA 1
ATOM 969 C C . ALA A 1 139 ? -11.765 -3.032 3.899 1.00 85.50 139 ALA A C 1
ATOM 971 O O . ALA A 1 139 ? -12.568 -3.185 4.820 1.00 85.50 139 ALA A O 1
ATOM 972 N N . SER A 1 140 ? -10.762 -2.151 3.979 1.00 86.50 140 SER A N 1
ATOM 973 C CA . SER A 1 140 ? -10.554 -1.262 5.131 1.00 86.50 140 SER A CA 1
ATOM 974 C C . SER A 1 140 ? -11.739 -0.317 5.337 1.00 86.50 140 SER A C 1
ATOM 976 O O . SER A 1 140 ? -12.241 -0.203 6.452 1.00 86.50 140 SER A O 1
ATOM 978 N N . ALA A 1 141 ? -12.246 0.312 4.275 1.00 89.62 141 ALA A N 1
ATOM 979 C CA . ALA A 1 141 ? -13.395 1.214 4.337 1.00 89.62 141 ALA A CA 1
ATOM 980 C C . ALA A 1 141 ? -14.671 0.512 4.834 1.00 89.62 141 ALA A C 1
ATOM 982 O O . ALA A 1 141 ? -15.453 1.108 5.576 1.00 89.62 141 ALA A O 1
ATOM 983 N N . LEU A 1 142 ? -14.866 -0.757 4.462 1.00 88.69 142 LEU A N 1
ATOM 984 C CA . LEU A 1 142 ? -15.991 -1.572 4.928 1.00 88.69 142 LEU A CA 1
ATOM 985 C C . LEU A 1 142 ? -15.842 -1.991 6.396 1.00 88.69 142 LEU A C 1
ATOM 987 O O . LEU A 1 142 ? -16.834 -2.029 7.122 1.00 88.69 142 LEU A O 1
ATOM 991 N N . ALA A 1 143 ? -14.616 -2.277 6.839 1.00 86.12 143 ALA A N 1
ATOM 992 C CA . ALA A 1 143 ? -14.338 -2.797 8.175 1.00 86.12 143 ALA A CA 1
ATOM 993 C C . ALA A 1 143 ? -14.287 -1.724 9.277 1.00 86.12 143 ALA A C 1
ATOM 995 O O . ALA A 1 143 ? -14.385 -2.059 10.458 1.00 86.12 143 ALA A O 1
ATOM 996 N N . VAL A 1 144 ? -14.081 -0.448 8.935 1.00 86.62 144 VAL A N 1
ATOM 997 C CA . VAL A 1 144 ? -13.901 0.613 9.938 1.00 86.62 144 VAL A CA 1
ATOM 998 C C . VAL A 1 144 ? -15.179 1.368 10.270 1.00 86.62 144 VAL A C 1
ATOM 1000 O O . VAL A 1 144 ? -16.033 1.621 9.424 1.00 86.62 144 VAL A O 1
ATOM 1003 N N . GLU A 1 145 ? -15.270 1.819 11.516 1.00 85.56 145 GLU A N 1
ATOM 1004 C CA . GLU A 1 145 ? -16.327 2.714 11.979 1.00 85.56 14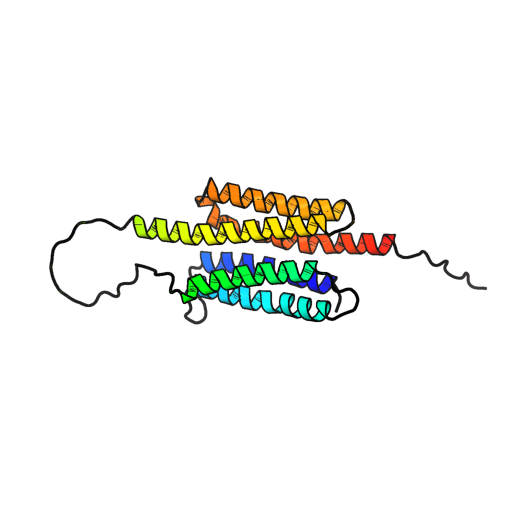5 GLU A CA 1
ATOM 1005 C C . GLU A 1 145 ? -15.926 4.192 11.861 1.00 85.56 145 GLU A C 1
ATOM 1007 O O . GLU A 1 145 ? -14.745 4.552 11.931 1.00 85.56 145 GLU A O 1
ATOM 1012 N N . GLY A 1 146 ? -16.937 5.055 11.712 1.00 87.12 146 GLY A N 1
ATOM 1013 C CA . GLY A 1 146 ? -16.787 6.506 11.601 1.00 87.12 146 GLY A CA 1
ATOM 1014 C C . GLY A 1 146 ? -16.700 7.010 10.156 1.00 87.12 146 GLY A C 1
ATOM 1015 O O . GLY A 1 146 ? -15.878 6.556 9.360 1.00 87.12 146 GLY A O 1
ATOM 1016 N N . ARG A 1 147 ? -17.532 8.008 9.821 1.00 89.94 147 ARG A N 1
ATOM 1017 C CA . ARG A 1 147 ? -17.648 8.568 8.459 1.00 89.94 147 ARG A CA 1
ATOM 1018 C C . ARG A 1 147 ? -16.307 9.050 7.897 1.00 89.94 147 ARG A C 1
ATOM 1020 O O . ARG A 1 147 ? -16.013 8.776 6.740 1.00 89.94 147 ARG A O 1
ATOM 1027 N N . GLY A 1 148 ? -15.484 9.713 8.714 1.00 89.62 148 GLY A N 1
ATOM 1028 C CA . GLY A 1 148 ? -14.182 10.231 8.277 1.00 89.62 148 GLY A CA 1
ATOM 1029 C C . GLY A 1 148 ? -13.207 9.134 7.842 1.00 89.62 148 GLY A C 1
ATOM 1030 O O . GLY A 1 148 ? -12.560 9.263 6.810 1.00 89.62 148 GLY A O 1
ATOM 1031 N N . ARG A 1 149 ? -13.152 8.019 8.580 1.00 89.88 149 ARG A N 1
ATOM 1032 C CA . ARG A 1 149 ? -12.249 6.895 8.284 1.00 89.88 149 ARG A CA 1
ATOM 1033 C C . ARG A 1 149 ? -12.730 6.093 7.076 1.00 89.88 149 ARG A C 1
ATOM 1035 O O . ARG A 1 149 ? -11.929 5.739 6.217 1.00 89.88 149 ARG A O 1
ATOM 1042 N N . LYS A 1 150 ? -14.049 5.886 6.965 1.00 92.19 150 LYS A N 1
ATOM 1043 C CA . LYS A 1 150 ? -14.669 5.294 5.769 1.00 92.19 150 LYS A CA 1
ATOM 1044 C C . LYS A 1 150 ? -14.376 6.115 4.516 1.00 92.19 150 LYS A C 1
ATOM 1046 O O . LYS A 1 150 ? -13.991 5.544 3.503 1.00 92.19 150 LYS A O 1
ATOM 1051 N N . ALA A 1 151 ? -14.517 7.440 4.595 1.00 92.31 151 ALA A N 1
ATOM 1052 C CA . ALA A 1 151 ? -14.210 8.333 3.482 1.00 92.31 151 ALA A CA 1
ATOM 1053 C C . ALA A 1 151 ? -12.721 8.284 3.111 1.00 92.31 151 ALA A C 1
ATOM 1055 O O . ALA A 1 151 ? -12.402 8.139 1.937 1.00 92.31 151 ALA A O 1
ATOM 1056 N N . LEU A 1 152 ? -11.820 8.329 4.098 1.00 92.12 152 LEU A N 1
ATOM 1057 C CA . LEU A 1 152 ? -10.374 8.267 3.873 1.00 92.12 152 LEU A CA 1
ATOM 1058 C C . LEU A 1 152 ? -9.961 7.005 3.102 1.00 92.12 152 LEU A C 1
ATOM 1060 O O . LEU A 1 152 ? -9.305 7.101 2.067 1.00 92.12 152 LEU A O 1
ATOM 1064 N N . TYR A 1 153 ? -10.385 5.828 3.569 1.00 91.31 153 TYR A N 1
ATOM 1065 C CA . TYR A 1 153 ? -10.064 4.572 2.891 1.00 91.31 153 TYR A CA 1
ATOM 1066 C C . TYR A 1 153 ? -10.842 4.381 1.588 1.00 91.31 153 TYR A C 1
ATOM 1068 O O . TYR A 1 153 ? -10.292 3.845 0.635 1.00 91.31 153 TYR A O 1
ATOM 1076 N N . GLY A 1 154 ? -12.085 4.858 1.499 1.00 92.75 154 GLY A N 1
ATOM 1077 C CA . GLY A 1 154 ? -12.859 4.817 0.257 1.00 92.75 154 GLY A CA 1
ATOM 1078 C C . GLY A 1 154 ? -12.217 5.648 -0.856 1.00 92.75 154 GLY A C 1
ATOM 1079 O O . GLY A 1 154 ? -12.094 5.173 -1.982 1.00 92.75 154 GLY A O 1
ATOM 1080 N N . VAL A 1 155 ? -11.735 6.853 -0.535 1.00 93.69 155 VAL A N 1
ATOM 1081 C CA . VAL A 1 155 ? -10.988 7.700 -1.478 1.00 93.69 155 VAL A CA 1
ATOM 1082 C C . VAL A 1 155 ? -9.673 7.033 -1.872 1.00 93.69 155 VAL A C 1
ATOM 1084 O O . VAL A 1 155 ? -9.373 6.964 -3.059 1.00 93.69 155 VAL A O 1
ATOM 1087 N N . ALA A 1 156 ? -8.919 6.483 -0.916 1.00 91.88 156 ALA A N 1
ATOM 1088 C CA . ALA A 1 156 ? -7.694 5.744 -1.222 1.00 91.88 156 ALA A CA 1
ATOM 1089 C C . ALA A 1 156 ? -7.960 4.561 -2.170 1.00 91.88 156 ALA A C 1
ATOM 1091 O O . ALA A 1 156 ? -7.236 4.383 -3.148 1.00 91.88 156 ALA A O 1
ATOM 1092 N N . ALA A 1 157 ? -9.030 3.795 -1.936 1.00 92.94 157 ALA A N 1
ATOM 1093 C CA . ALA A 1 157 ? -9.433 2.691 -2.802 1.00 92.94 157 ALA A CA 1
ATOM 1094 C C . ALA A 1 157 ? -9.766 3.166 -4.223 1.00 92.94 157 ALA A C 1
ATOM 1096 O O . ALA A 1 157 ? -9.274 2.594 -5.195 1.00 92.94 157 ALA A O 1
ATOM 1097 N N . ALA A 1 158 ? -10.551 4.241 -4.341 1.00 94.00 158 ALA A N 1
ATOM 1098 C CA . ALA A 1 158 ? -10.929 4.822 -5.625 1.00 94.00 158 ALA A CA 1
ATOM 1099 C C . ALA A 1 158 ? -9.714 5.348 -6.401 1.00 94.00 158 ALA A C 1
ATOM 1101 O O . ALA A 1 158 ? -9.598 5.084 -7.593 1.00 94.00 158 ALA A O 1
ATOM 1102 N N . LEU A 1 159 ? -8.784 6.037 -5.731 1.00 93.25 159 LEU A N 1
ATOM 1103 C CA . LEU A 1 159 ? -7.552 6.529 -6.353 1.00 93.25 159 LEU A CA 1
ATOM 1104 C C . LEU A 1 159 ? -6.664 5.380 -6.839 1.00 93.25 159 LEU A C 1
ATOM 1106 O O . LEU A 1 159 ? -6.109 5.460 -7.930 1.00 93.25 159 LEU A O 1
ATOM 1110 N N . ASN A 1 160 ? -6.562 4.296 -6.067 1.00 91.25 160 ASN A N 1
ATOM 1111 C CA . ASN A 1 160 ? -5.823 3.109 -6.493 1.00 91.25 160 ASN A CA 1
ATOM 1112 C C . ASN A 1 160 ? -6.472 2.454 -7.722 1.00 91.25 160 ASN A C 1
ATOM 1114 O O . ASN A 1 160 ? -5.778 2.166 -8.691 1.00 91.25 160 ASN A O 1
ATOM 1118 N N . GLY A 1 161 ? -7.798 2.286 -7.728 1.00 90.19 161 GLY A N 1
ATOM 1119 C CA . GLY A 1 161 ? -8.519 1.753 -8.889 1.00 90.19 161 GLY A CA 1
ATOM 1120 C C . GLY A 1 161 ? -8.394 2.647 -10.126 1.00 90.19 161 GLY A C 1
ATOM 1121 O O . GLY A 1 161 ? -8.173 2.151 -11.227 1.00 90.19 161 GLY A O 1
ATOM 1122 N N . LEU A 1 162 ? -8.457 3.968 -9.945 1.00 91.88 162 LEU A N 1
ATOM 1123 C CA . LEU A 1 162 ? -8.237 4.931 -11.022 1.00 91.88 162 LEU A CA 1
ATOM 1124 C C . LEU A 1 162 ? -6.823 4.811 -11.598 1.00 91.88 162 LEU A C 1
ATOM 1126 O O . LEU A 1 162 ? -6.669 4.852 -12.813 1.00 91.88 162 LEU A O 1
ATOM 1130 N N . MET A 1 163 ? -5.805 4.614 -10.757 1.00 89.81 163 MET A N 1
ATOM 1131 C CA . MET A 1 163 ? -4.435 4.425 -11.235 1.00 89.81 163 MET A CA 1
ATOM 1132 C C . MET A 1 163 ? -4.262 3.158 -12.069 1.00 89.81 163 MET A C 1
ATOM 1134 O O . MET A 1 163 ? -3.524 3.201 -13.046 1.00 89.81 163 MET A O 1
ATOM 1138 N N . VAL A 1 164 ? -4.979 2.069 -11.763 1.00 86.31 164 VAL A N 1
ATOM 1139 C CA . VAL A 1 164 ? -5.012 0.890 -12.648 1.00 86.31 164 VAL A CA 1
ATOM 1140 C C . VAL A 1 164 ? -5.515 1.291 -14.037 1.00 86.31 164 VAL A C 1
ATOM 1142 O O . VAL A 1 164 ? -4.875 0.976 -15.031 1.00 86.31 164 VAL A O 1
ATOM 1145 N N . VAL A 1 165 ? -6.618 2.043 -14.118 1.00 86.19 165 VAL A N 1
ATOM 1146 C CA . VAL A 1 165 ? -7.173 2.511 -15.401 1.00 86.19 165 VAL A CA 1
ATOM 1147 C C . VAL A 1 165 ? -6.199 3.443 -16.128 1.00 86.19 165 VAL A C 1
ATOM 1149 O O . VAL A 1 165 ? -5.999 3.303 -17.331 1.00 86.19 165 VAL A O 1
ATOM 1152 N N . VAL A 1 166 ? -5.567 4.375 -15.412 1.00 85.81 166 VAL A N 1
ATOM 1153 C CA . VAL A 1 166 ? -4.581 5.304 -15.987 1.00 85.81 166 VAL A CA 1
ATOM 1154 C C . VAL A 1 166 ? -3.380 4.554 -16.557 1.00 85.81 166 VAL A C 1
ATOM 1156 O O . VAL A 1 166 ? -2.944 4.886 -17.651 1.00 85.81 166 VAL A O 1
ATOM 1159 N N . LEU A 1 167 ? -2.875 3.529 -15.869 1.00 83.38 167 LEU A N 1
ATOM 1160 C CA . LEU A 1 167 ? -1.743 2.735 -16.350 1.00 83.38 167 LEU A CA 1
ATOM 1161 C C . LEU A 1 167 ? -2.084 1.920 -17.604 1.00 83.38 167 LEU A C 1
ATOM 1163 O O . LEU A 1 167 ? -1.232 1.801 -18.482 1.00 83.38 167 LEU A O 1
ATOM 1167 N N . VAL A 1 168 ? -3.327 1.436 -17.724 1.00 81.94 168 VAL A N 1
ATOM 1168 C CA . VAL A 1 168 ? -3.814 0.771 -18.946 1.00 81.94 168 VAL A CA 1
ATOM 1169 C C . VAL A 1 168 ? -3.891 1.762 -20.107 1.00 81.94 168 VAL A C 1
ATOM 1171 O O . VAL A 1 168 ? -3.462 1.459 -21.216 1.00 81.94 168 VAL A O 1
ATOM 1174 N N . LEU A 1 169 ? -4.458 2.948 -19.870 1.00 83.81 169 LEU A N 1
ATOM 1175 C CA . LEU A 1 169 ? -4.720 3.931 -20.927 1.00 83.81 169 LEU A CA 1
ATOM 1176 C C . LEU A 1 169 ? -3.487 4.761 -21.311 1.00 83.81 169 LEU A C 1
ATOM 1178 O O . LEU A 1 169 ? -3.407 5.258 -22.432 1.00 83.81 169 LEU A O 1
ATOM 1182 N N . ALA A 1 170 ? -2.542 4.936 -20.388 1.00 83.38 170 ALA A N 1
ATOM 1183 C CA . ALA A 1 170 ? -1.349 5.752 -20.560 1.00 83.38 170 ALA A CA 1
ATOM 1184 C C . ALA A 1 170 ? -0.115 5.068 -19.936 1.00 83.38 170 ALA A C 1
ATOM 1186 O O . ALA A 1 170 ? 0.363 5.502 -18.882 1.00 83.38 170 ALA A O 1
ATOM 1187 N N . PRO A 1 171 ? 0.458 4.039 -20.590 1.00 77.25 171 PRO A N 1
ATOM 1188 C CA . PRO A 1 171 ? 1.606 3.291 -20.064 1.00 77.25 171 PRO A CA 1
ATOM 1189 C C . PRO A 1 171 ? 2.842 4.157 -19.780 1.00 77.25 171 PRO A C 1
ATOM 1191 O O . PRO A 1 171 ? 3.614 3.867 -18.873 1.00 77.25 171 PRO A O 1
ATOM 1194 N N . SER A 1 172 ? 2.999 5.284 -20.483 1.00 75.00 172 SER A N 1
ATOM 1195 C CA . SER A 1 172 ? 4.068 6.263 -20.233 1.00 75.00 172 SER A CA 1
ATOM 1196 C C . SER A 1 172 ? 4.039 6.875 -18.824 1.00 75.00 172 SER A C 1
ATOM 1198 O O . SER A 1 172 ? 5.031 7.451 -18.382 1.00 75.00 172 SER A O 1
ATOM 1200 N N . THR A 1 173 ? 2.932 6.735 -18.086 1.00 77.25 173 THR A N 1
ATOM 1201 C CA . THR A 1 173 ? 2.802 7.218 -16.703 1.00 77.25 173 THR A CA 1
ATOM 1202 C C . THR A 1 173 ? 3.448 6.302 -15.658 1.00 77.25 173 THR A C 1
ATOM 1204 O O . THR A 1 173 ? 3.537 6.696 -14.494 1.00 77.25 173 THR A O 1
ATOM 1207 N N . GLN A 1 174 ? 3.956 5.124 -16.045 1.00 73.12 174 GLN A N 1
ATOM 1208 C CA . GLN A 1 174 ? 4.601 4.165 -15.135 1.00 73.12 174 GLN A CA 1
ATOM 1209 C C . GLN A 1 174 ? 5.728 4.790 -14.295 1.00 73.12 174 GLN A C 1
ATOM 1211 O O . GLN A 1 174 ? 5.816 4.533 -13.096 1.00 73.12 174 GLN A O 1
ATOM 1216 N N . ALA A 1 175 ? 6.522 5.701 -14.867 1.00 69.06 175 ALA A N 1
ATOM 1217 C CA . ALA A 1 175 ? 7.599 6.382 -14.141 1.00 69.06 175 ALA A CA 1
ATOM 1218 C C . ALA A 1 175 ? 7.097 7.232 -12.952 1.00 69.06 175 ALA A C 1
ATOM 1220 O O . ALA A 1 175 ? 7.784 7.368 -11.940 1.00 69.06 175 ALA A O 1
ATOM 1221 N N . ALA A 1 176 ? 5.881 7.783 -13.043 1.00 74.12 176 ALA A N 1
ATOM 1222 C CA . ALA A 1 176 ? 5.254 8.553 -11.966 1.00 74.12 176 ALA A CA 1
ATOM 1223 C C . ALA A 1 176 ? 4.459 7.673 -10.985 1.00 74.12 176 ALA A C 1
ATOM 1225 O O . ALA A 1 176 ? 4.023 8.148 -9.933 1.00 74.12 176 ALA A O 1
ATOM 1226 N N . ALA A 1 177 ? 4.274 6.393 -11.305 1.00 75.94 177 ALA A N 1
ATOM 1227 C CA . ALA A 1 177 ? 3.401 5.501 -10.563 1.00 75.94 177 ALA A CA 1
ATOM 1228 C C . ALA A 1 177 ? 3.906 5.255 -9.132 1.00 75.94 177 ALA A C 1
ATOM 1230 O O . ALA A 1 177 ? 3.113 5.274 -8.197 1.00 75.94 177 ALA A O 1
ATOM 1231 N N . PHE A 1 178 ? 5.217 5.119 -8.920 1.00 70.44 178 PHE A N 1
ATOM 1232 C CA . PHE A 1 178 ? 5.773 4.872 -7.584 1.00 70.44 178 PHE A CA 1
ATOM 1233 C C . PHE A 1 178 ? 5.604 6.055 -6.609 1.00 70.44 178 PHE A C 1
ATOM 1235 O O . PHE A 1 178 ? 5.094 5.836 -5.506 1.00 70.44 178 PHE A O 1
ATOM 1242 N N . PRO A 1 179 ? 5.924 7.315 -6.975 1.00 73.81 179 PRO A N 1
ATOM 1243 C CA . PRO A 1 179 ? 5.577 8.470 -6.144 1.00 73.81 179 PRO A CA 1
ATOM 1244 C C . PRO A 1 179 ? 4.076 8.576 -5.854 1.00 73.81 179 PRO A C 1
ATOM 1246 O O . PRO A 1 179 ? 3.681 8.851 -4.720 1.00 73.81 179 PRO A O 1
ATOM 1249 N N . ILE A 1 180 ? 3.228 8.324 -6.858 1.00 78.50 180 ILE A N 1
ATOM 1250 C CA . ILE A 1 180 ? 1.771 8.355 -6.685 1.00 78.50 180 ILE A CA 1
ATOM 1251 C C . ILE A 1 180 ? 1.329 7.269 -5.699 1.00 78.50 180 ILE A C 1
ATOM 1253 O O . ILE A 1 180 ? 0.551 7.560 -4.792 1.00 78.50 180 ILE A O 1
ATOM 1257 N N . ALA A 1 181 ? 1.860 6.050 -5.808 1.00 75.06 181 ALA A N 1
ATOM 1258 C CA . ALA A 1 181 ? 1.573 4.953 -4.889 1.00 75.06 181 ALA A CA 1
ATOM 1259 C C . ALA A 1 181 ? 1.989 5.289 -3.448 1.00 75.06 181 ALA A C 1
ATOM 1261 O O . ALA A 1 181 ? 1.214 5.054 -2.520 1.00 75.06 181 ALA A O 1
ATOM 1262 N N . ALA A 1 182 ? 3.149 5.928 -3.248 1.00 72.81 182 ALA A N 1
ATOM 1263 C CA . ALA A 1 182 ? 3.572 6.409 -1.930 1.00 72.81 182 ALA A CA 1
ATOM 1264 C C . ALA A 1 182 ? 2.529 7.357 -1.308 1.00 72.81 182 ALA A C 1
ATOM 1266 O O . ALA A 1 182 ? 2.177 7.220 -0.134 1.00 72.81 182 ALA A O 1
ATOM 1267 N N . ILE A 1 183 ? 1.982 8.272 -2.112 1.00 79.25 183 ILE A N 1
ATOM 1268 C CA . ILE A 1 183 ? 0.966 9.239 -1.683 1.00 79.25 183 ILE A CA 1
ATOM 1269 C C . ILE A 1 183 ? -0.357 8.534 -1.375 1.00 79.25 183 ILE A C 1
ATOM 1271 O O . ILE A 1 183 ? -0.909 8.718 -0.293 1.00 79.25 183 ILE A O 1
ATOM 1275 N N . ILE A 1 184 ? -0.878 7.724 -2.297 1.00 86.81 184 ILE A N 1
ATOM 1276 C CA . ILE A 1 184 ? -2.248 7.200 -2.188 1.00 86.81 184 ILE A CA 1
ATOM 1277 C C . ILE A 1 184 ? -2.355 5.904 -1.381 1.00 86.81 184 ILE A C 1
ATOM 1279 O O . ILE A 1 184 ? -3.464 5.519 -1.019 1.00 86.81 184 ILE A O 1
ATOM 1283 N N . GLN A 1 185 ? -1.240 5.226 -1.094 1.00 82.12 185 GLN A N 1
ATOM 1284 C CA . GLN A 1 185 ? -1.214 4.023 -0.257 1.00 82.12 185 GLN A CA 1
ATOM 1285 C C . GLN A 1 185 ? -0.560 4.265 1.109 1.00 82.12 185 GLN A C 1
ATOM 1287 O O . GLN A 1 185 ? -1.026 3.741 2.118 1.00 82.12 185 GLN A O 1
ATOM 1292 N N . GLY A 1 186 ? 0.478 5.099 1.190 1.00 76.94 186 GLY A N 1
ATOM 1293 C CA . GLY A 1 186 ? 1.158 5.391 2.453 1.00 76.94 186 GLY A CA 1
ATOM 1294 C C . GLY A 1 186 ? 0.408 6.393 3.332 1.00 76.94 186 GLY A C 1
ATOM 1295 O O . GLY A 1 186 ? 0.120 6.128 4.505 1.00 76.94 186 GLY A O 1
ATOM 1296 N N . LEU A 1 187 ? 0.049 7.550 2.765 1.00 78.88 187 LEU A N 1
ATOM 1297 C CA . LEU A 1 187 ? -0.517 8.662 3.537 1.00 78.88 187 LEU A CA 1
ATOM 1298 C C . LEU A 1 187 ? -1.884 8.373 4.165 1.00 78.88 187 LEU A C 1
ATOM 1300 O O . LEU A 1 187 ? -2.076 8.802 5.302 1.00 78.88 187 LEU A O 1
ATOM 1304 N N . PRO A 1 188 ? -2.828 7.647 3.532 1.00 83.81 188 PRO A N 1
ATOM 1305 C CA . PRO A 1 188 ? -4.109 7.353 4.171 1.00 83.81 188 PRO A CA 1
ATOM 1306 C C . PRO A 1 188 ? -3.958 6.564 5.474 1.00 83.81 188 PRO A C 1
ATOM 1308 O O . PRO A 1 188 ? -4.706 6.784 6.422 1.00 83.81 188 PRO A O 1
ATOM 1311 N N . VAL A 1 189 ? -2.960 5.681 5.565 1.00 80.81 189 VAL A N 1
ATOM 1312 C CA . VAL A 1 189 ? -2.690 4.924 6.794 1.00 80.81 189 VAL A CA 1
ATOM 1313 C C . VAL A 1 189 ? -2.161 5.845 7.898 1.00 80.81 189 VAL A C 1
ATOM 1315 O O . VAL A 1 189 ? -2.579 5.726 9.050 1.00 80.81 189 VAL A O 1
ATOM 1318 N N . LEU A 1 190 ? -1.302 6.807 7.551 1.00 81.00 190 LEU A N 1
ATOM 1319 C CA . LEU A 1 190 ? -0.778 7.803 8.493 1.00 81.00 190 LEU A CA 1
ATOM 1320 C C . LEU A 1 190 ? -1.856 8.811 8.925 1.00 81.00 190 LEU A C 1
ATOM 1322 O O . LEU A 1 190 ? -1.967 9.139 10.106 1.00 81.00 190 LEU A O 1
ATOM 1326 N N . ALA A 1 191 ? -2.699 9.255 7.993 1.00 85.25 191 ALA A N 1
ATOM 1327 C CA . ALA A 1 191 ? -3.801 10.181 8.243 1.00 85.25 191 ALA A CA 1
ATOM 1328 C C . ALA A 1 191 ? -4.931 9.567 9.095 1.00 85.25 191 ALA A C 1
ATOM 1330 O O . ALA A 1 191 ? -5.707 10.307 9.704 1.00 85.25 191 ALA A O 1
ATOM 1331 N N . ASP A 1 192 ? -5.012 8.233 9.199 1.00 85.75 192 ASP A N 1
ATOM 1332 C CA . ASP A 1 192 ? -5.956 7.546 10.093 1.00 85.75 192 ASP A CA 1
ATOM 1333 C C . ASP A 1 192 ? -5.598 7.730 11.583 1.00 85.75 192 ASP A C 1
ATOM 1335 O O . ASP A 1 192 ? -6.486 7.706 12.437 1.00 85.75 192 ASP A O 1
ATOM 1339 N N . LEU A 1 193 ? -4.321 7.965 11.923 1.00 83.62 193 LEU A N 1
ATOM 1340 C CA . LEU A 1 193 ? -3.862 8.120 13.313 1.00 83.62 193 LEU A CA 1
ATOM 1341 C C . LEU A 1 193 ? -4.628 9.213 14.089 1.00 83.62 193 LEU A C 1
ATOM 1343 O O . LEU A 1 193 ? -5.277 8.878 15.087 1.00 83.62 193 LEU A O 1
ATOM 1347 N N . PRO A 1 194 ? -4.672 10.484 13.634 1.00 84.88 194 PRO A N 1
ATOM 1348 C CA . PRO A 1 194 ? -5.408 11.529 14.346 1.00 84.88 194 PRO A CA 1
ATOM 1349 C C . PRO A 1 194 ? -6.926 11.288 14.369 1.00 84.88 194 PRO A C 1
ATOM 1351 O O . PRO A 1 194 ? -7.609 11.765 15.279 1.00 84.88 194 PRO A O 1
ATOM 1354 N N . LEU A 1 195 ? -7.483 10.559 13.393 1.00 84.25 195 LEU A N 1
ATOM 1355 C CA . LEU A 1 195 ? -8.910 10.219 13.375 1.00 84.25 195 LEU A CA 1
ATOM 1356 C C . LEU A 1 195 ? -9.262 9.219 14.479 1.00 84.25 195 LEU A C 1
ATOM 1358 O O . LEU A 1 195 ? -10.300 9.366 15.128 1.00 84.25 195 LEU A O 1
ATOM 1362 N N . ARG A 1 196 ? -8.385 8.245 14.740 1.00 81.81 196 ARG A N 1
ATOM 1363 C CA . ARG A 1 196 ? -8.546 7.304 15.857 1.00 81.81 196 ARG A CA 1
ATOM 1364 C C . ARG A 1 196 ? -8.429 7.995 17.204 1.00 81.81 196 ARG A C 1
ATOM 1366 O O . ARG A 1 196 ? -9.257 7.743 18.072 1.00 81.81 196 ARG A O 1
ATOM 1373 N N . ASP A 1 197 ? -7.473 8.905 17.363 1.00 83.50 197 ASP A N 1
ATOM 1374 C CA . ASP A 1 197 ? -7.309 9.646 18.620 1.00 83.50 197 ASP A CA 1
ATOM 1375 C C . ASP A 1 197 ? -8.537 10.497 18.958 1.00 83.50 197 ASP A C 1
ATOM 1377 O O . ASP A 1 197 ? -8.915 10.632 20.122 1.00 83.50 197 ASP A O 1
ATOM 1381 N N . ARG A 1 198 ? -9.197 11.074 17.945 1.00 83.31 198 ARG A N 1
ATOM 1382 C CA . ARG A 1 198 ? -10.469 11.788 18.137 1.00 83.31 198 ARG A CA 1
ATOM 1383 C C . ARG A 1 198 ? -11.598 10.837 18.527 1.00 83.31 198 ARG A C 1
ATOM 1385 O O . ARG A 1 198 ? -12.346 11.149 19.447 1.00 83.31 198 ARG A O 1
ATOM 1392 N N . ALA A 1 199 ? -11.700 9.681 17.870 1.00 80.00 199 ALA A N 1
ATOM 1393 C CA . ALA A 1 199 ? -12.718 8.680 18.187 1.00 80.00 199 ALA A CA 1
ATOM 1394 C C . ALA A 1 199 ? -12.557 8.126 19.613 1.00 80.00 199 ALA A C 1
ATOM 1396 O O . ALA A 1 199 ? -13.538 8.024 20.341 1.00 80.00 199 ALA A O 1
ATOM 1397 N N . HIS A 1 200 ? -11.325 7.842 20.048 1.00 79.81 200 HIS A N 1
ATOM 1398 C CA . HIS A 1 200 ? -11.051 7.381 21.410 1.00 79.81 200 HIS A CA 1
ATOM 1399 C C . HIS A 1 200 ? -11.403 8.435 22.465 1.00 79.81 200 HIS A C 1
ATOM 1401 O O . HIS A 1 200 ? -12.025 8.102 23.471 1.00 79.81 200 HIS A O 1
ATOM 1407 N N . ARG A 1 201 ? -11.075 9.711 22.220 1.00 77.62 201 ARG A N 1
ATOM 1408 C CA . ARG A 1 201 ? -11.441 10.811 23.128 1.00 77.62 201 ARG A CA 1
ATOM 1409 C C . ARG A 1 201 ? -12.947 11.038 23.231 1.00 77.62 201 ARG A C 1
ATOM 1411 O O . ARG A 1 201 ? -13.413 11.394 24.302 1.00 77.62 201 ARG A O 1
ATOM 1418 N N . ALA A 1 202 ? -13.701 10.815 22.156 1.00 76.00 202 ALA A N 1
ATOM 1419 C CA . ALA A 1 202 ? -15.156 10.964 22.166 1.00 76.00 202 ALA A CA 1
ATOM 1420 C C . ALA A 1 202 ? -15.883 9.872 22.976 1.00 76.00 202 ALA A C 1
ATOM 1422 O O . ALA A 1 202 ? -17.022 10.078 23.380 1.00 76.00 202 ALA A O 1
ATOM 1423 N N . VAL A 1 203 ? -15.242 8.718 23.194 1.00 71.06 203 VAL A N 1
ATOM 1424 C CA . VAL A 1 203 ? -15.814 7.566 23.916 1.00 71.06 203 VAL A CA 1
ATOM 1425 C C . VAL A 1 203 ? -15.318 7.487 25.365 1.00 71.06 203 VAL A C 1
ATOM 1427 O O . VAL A 1 203 ? -15.929 6.802 26.182 1.00 71.06 203 VAL A O 1
ATOM 1430 N N . ALA A 1 204 ? -14.231 8.185 25.714 1.00 65.19 204 ALA A N 1
ATOM 1431 C CA . ALA A 1 204 ? -13.733 8.219 27.083 1.00 65.19 204 ALA A CA 1
ATOM 1432 C C . ALA A 1 204 ? -14.795 8.851 28.007 1.00 65.19 204 ALA A C 1
ATOM 1434 O O . ALA A 1 204 ? -15.156 10.012 27.798 1.00 65.19 204 ALA A O 1
ATOM 1435 N N . PRO A 1 205 ? -15.315 8.120 29.012 1.00 58.41 205 PRO A N 1
ATOM 1436 C CA . PRO A 1 205 ? -16.291 8.677 29.932 1.00 58.41 205 PRO A CA 1
ATOM 1437 C C . PRO A 1 205 ? -15.656 9.857 30.662 1.00 58.41 205 PRO A C 1
ATOM 1439 O O . PRO A 1 205 ? -14.562 9.747 31.221 1.00 58.41 205 PRO A O 1
ATOM 1442 N N . SER A 1 206 ? -16.351 10.991 30.666 1.00 61.12 206 SER A N 1
ATOM 1443 C CA . SER A 1 206 ? -16.086 12.084 31.590 1.00 61.12 206 SER A CA 1
ATOM 1444 C C . SER A 1 206 ? -16.354 11.567 33.001 1.00 61.12 206 SER A C 1
ATOM 1446 O O . SER A 1 206 ? -17.469 11.678 33.508 1.00 61.12 206 SER A O 1
ATOM 1448 N N . TYR A 1 207 ? -15.357 10.931 33.616 1.00 57.41 207 TYR A N 1
ATOM 1449 C CA . TYR A 1 207 ? -15.401 10.666 35.043 1.00 57.41 207 TYR A CA 1
ATOM 1450 C C . TYR A 1 207 ? -15.529 12.021 35.742 1.00 57.41 207 TYR A C 1
ATOM 1452 O O . TYR A 1 207 ? -14.701 12.903 35.486 1.00 57.41 207 TYR A O 1
ATOM 1460 N N . PRO A 1 208 ? -16.561 12.232 36.578 1.00 64.50 208 PRO A N 1
ATOM 1461 C CA . PRO A 1 208 ? -16.625 13.435 37.382 1.00 64.50 208 PRO A CA 1
ATOM 1462 C C . PRO A 1 208 ? -15.371 13.465 38.253 1.00 64.50 208 PRO A C 1
ATOM 1464 O O . PRO A 1 208 ? -15.102 12.530 39.007 1.00 64.50 208 PRO A O 1
ATOM 1467 N N . VAL A 1 209 ? -14.577 14.522 38.095 1.00 72.81 209 VAL A N 1
ATOM 1468 C CA . VAL A 1 209 ? -13.470 14.826 38.999 1.00 72.81 209 VAL A CA 1
ATOM 1469 C C . VAL A 1 209 ? -14.087 14.961 40.395 1.00 72.81 209 VAL A C 1
ATOM 1471 O O . VAL A 1 209 ? -14.978 15.799 40.556 1.00 72.81 209 VAL A O 1
ATOM 1474 N N . PRO A 1 210 ? -13.688 14.146 41.389 1.00 67.88 210 PRO A N 1
ATOM 1475 C CA . PRO A 1 210 ? -14.146 14.346 42.755 1.00 67.88 210 PRO A CA 1
ATOM 1476 C C . PRO A 1 210 ? -13.723 15.750 43.183 1.00 67.88 210 PRO A C 1
ATOM 1478 O O . PRO A 1 210 ? -12.538 16.085 43.116 1.00 67.88 210 PRO A O 1
ATOM 1481 N N . LEU A 1 211 ? -14.685 16.592 43.562 1.00 71.31 211 LEU A N 1
ATOM 1482 C CA . LEU A 1 211 ? -14.364 17.889 44.143 1.00 71.31 211 LEU A CA 1
ATOM 1483 C C . LEU A 1 211 ? -13.606 17.648 45.458 1.00 71.31 211 LEU A C 1
ATOM 1485 O O . LEU A 1 211 ? -14.011 16.765 46.219 1.00 71.31 211 LEU A O 1
ATOM 1489 N N . PRO A 1 212 ? -12.513 18.385 45.723 1.00 76.75 212 PRO A N 1
ATOM 1490 C CA . PRO A 1 212 ? -11.840 18.305 47.010 1.00 76.75 212 PRO A CA 1
ATOM 1491 C C . PRO A 1 212 ? -12.827 18.707 48.112 1.00 76.75 212 PRO A C 1
ATOM 1493 O O . PRO A 1 212 ? -13.478 19.749 48.009 1.00 76.75 212 PRO A O 1
ATOM 1496 N N . SER A 1 213 ? -12.962 17.831 49.110 1.00 78.75 213 SER A N 1
ATOM 1497 C CA . SER A 1 213 ? -13.733 18.040 50.342 1.00 78.75 213 SER A CA 1
ATOM 1498 C C . SER A 1 213 ? -13.094 19.085 51.241 1.00 78.75 213 SER A C 1
ATOM 1500 O O . SER A 1 213 ? -11.850 19.001 51.383 1.00 78.75 213 SER A O 1
#

Foldseek 3Di:
DDPLVLLLLQLVLQLCLLVVLLVLVVVQDAPPPDGSLVNSLVSSVVSVVVSLVVLVVVCVDPPRDVLSVLLVVLSVVLSVVSVCCVVVPVDQPDDPPDDDDDDDDDDDDDPPPNVVSVLVVLLVSLLSLLQSQLVSLCVQLVPDDDPVLVVLSNVLNVLSVVVSVCCVVPVVCSSVSSVSSSVSRNVSSVVVSVVVVVVVVVPPDPDPDPDDD

Secondary structure (DSSP, 8-state):
--HHHHHHHHHHHHHHHHHHHHHHHHHT--STT--HHHHHHHHHHHHHHHHHHHHHHHHTSTT--HHHHHHHHHHHHHHHHHHHHHHTT---TT----------------TTHHHHHHHHHHHHHHHHHHHHHHHHHHHHHHH--SHHHHHHHHHHHHHHHHHHHHHHH-GGGHHHHHHHHIIIIIHHHHHHHHHHHHHHHHHS--PPPPPP-